Protein 5E4B (pdb70)

Solvent-accessible surface area: 15426 Å² total; per-residue (Å²): 136,143,47,132,102,86,62,45,35,44,2,59,14,20,8,8,23,0,61,65,16,67,22,98,118,0,38,77,24,0,7,50,1,8,94,9,18,72,7,5,40,69,44,6,105,33,1,118,57,64,31,56,120,51,42,110,58,21,1,0,12,65,14,15,7,101,58,72,67,173,72,102,89,68,22,18,3,12,0,2,0,0,19,33,39,51,92,4,22,9,6,21,15,10,24,20,18,31,90,14,88,11,16,40,97,15,112,67,5,20,0,36,2,6,0,7,28,10,20,151,151,76,70,20,13,1,3,0,8,5,16,3,22,1,58,54,29,132,93,19,62,54,103,110,0,33,107,38,0,60,70,39,1,41,42,0,5,93,18,0,1,101,77,29,104,31,91,98,97,9,31,42,44,12,82,152,143,152,55,140,104,88,50,55,17,40,3,46,9,16,8,8,26,1,61,68,27,66,20,91,123,0,33,74,30,1,6,51,1,9,95,10,24,67,8,6,46,70,41,6,104,47,11,93,51,56,31,53,130,49,35,103,74,22,1,0,12,50,14,17,6,101,58,62,61,179,84,88,87,77,17,20,4,11,0,1,0,4,19,39,40,52,98,28,21,14,6,20,14,17,22,10,16,30,90,14,68,13,17,43,97,15,111,44,5,22,0,36,0,7,4,12,21,9,10,142,137,78,71,20,20,3,4,0,7,5,13,3,24,0,58,53,27,129,122,25,77,54,123,88,0,44,94,24,0,64,73,36,0,64,41,0,4,104,6,0,4,93,72,29,106,24,91,101,96,8,30,65,79,11,104,59

CATH classification: 3.30.530.20

Foldseek 3Di:
DDDDDDADKFKDKWKKWFAPDALVLLCVQVQQVQAVCLFLVQFWPGKHWDADDGSDAFTKMKTWTDAPDPPGDIWIWIKGWHADDVVQAKTKMWTDDIDPPLRRPFATKMKIWGKDWDDVVVVITIMIMMMIITGDDDVDDSVSSCVVPVVSVVSRLCSSCVSSVHHSVSMDIPPD/DDDDDDADWFKDKWKKWFPDAALVLLCVQVQQVQAVCLFLVQFWPGKHWDADDGSDAFTKMKTWTDAPDPPGHIKIWIKGWHADDSVQSKTKIWTDDIDPPLRVVFATKMKIWGKDWDDVVVVITIMIMMMIITHDDPVDDSVSNCVSPVVSVVSRLCSSCVSSVHDSVRMDIDDD

Structure (mmCIF, N/CA/C/O backbone):
data_5E4B
#
_entry.id   5E4B
#
_cell.length_a   73.362
_cell.length_b   94.135
_cell.length_c   116.143
_cell.angle_alpha   90.00
_cell.angle_beta   90.00
_cell.angle_gamma   90.00
#
_symmetry.space_group_name_H-M   'I 2 2 2'
#
loop_
_entity.id
_entity.type
_entity.pdbx_description
1 polymer 'Hydroxynitrile lyase'
2 non-polymer benzaldehyde
3 non-polymer (2R)-hydroxy(phenyl)ethanenitrile
4 water water
#
loop_
_atom_site.group_PDB
_atom_site.id
_atom_site.type_symbol
_atom_site.label_atom_id
_atom_site.label_alt_id
_atom_site.label_comp_id
_atom_site.label_asym_id
_atom_site.label_entity_id
_atom_site.label_seq_id
_atom_site.pdbx_PDB_ins_code
_atom_site.Cartn_x
_atom_site.Cartn_y
_atom_site.Cartn_z
_atom_site.occupancy
_atom_site.B_iso_or_equiv
_atom_site.auth_seq_id
_atom_site.auth_comp_id
_atom_site.auth_asym_id
_atom_site.auth_atom_id
_atom_site.pdbx_PDB_model_num
ATOM 1 N N . GLU A 1 34 ? 81.765 16.995 285.660 1.00 41.15 9 GLU A N 1
ATOM 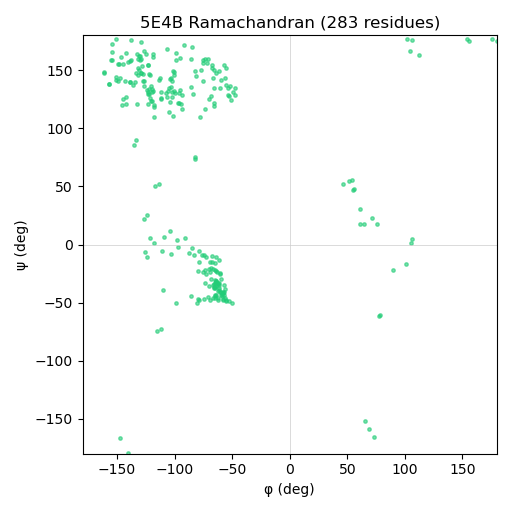2 C CA . GLU A 1 34 ? 83.199 16.760 285.787 1.00 32.02 9 GLU A CA 1
ATOM 3 C C . GLU A 1 34 ? 83.627 15.461 285.116 1.00 43.00 9 GLU A C 1
ATOM 4 O O . GLU A 1 34 ? 84.457 14.720 285.645 1.00 45.32 9 GLU A O 1
ATOM 10 N N . GLN A 1 35 ? 83.050 15.186 283.951 1.00 43.57 10 GLN A N 1
ATOM 11 C CA . GLN A 1 35 ? 83.484 14.058 283.136 1.00 34.95 10 GLN A CA 1
ATOM 12 C C . GLN A 1 35 ? 83.452 14.403 281.655 1.00 32.69 10 GLN A C 1
ATOM 13 O O . GLN A 1 35 ? 82.842 15.393 281.240 1.00 25.23 10 GLN A O 1
ATOM 19 N N . PHE A 1 36 ? 84.113 13.569 280.863 1.00 23.61 11 PHE A N 1
ATOM 20 C CA . PHE A 1 36 ? 84.259 13.826 279.442 1.00 23.38 11 PHE A CA 1
ATOM 21 C C . PHE A 1 36 ? 84.470 12.516 278.702 1.00 28.49 11 PHE A C 1
ATOM 22 O O . PHE A 1 36 ? 84.887 11.514 279.294 1.00 25.53 11 PHE A O 1
ATOM 30 N N . GLN A 1 37 ? 84.188 12.530 277.404 1.00 28.71 12 GLN A N 1
ATOM 31 C CA . GLN A 1 37 ? 84.387 11.353 276.570 1.00 30.62 12 GLN A CA 1
ATOM 32 C C . GLN A 1 37 ? 85.347 11.677 275.438 1.00 24.31 12 GLN A C 1
ATOM 33 O O . GLN A 1 37 ? 85.121 12.627 274.689 1.00 28.76 12 GLN A O 1
ATOM 39 N N . LEU A 1 38 ? 86.403 10.879 275.321 1.00 22.31 13 LEU A N 1
ATOM 40 C CA . LEU A 1 38 ? 87.401 11.073 274.273 1.00 23.65 13 LEU A CA 1
ATOM 41 C C . LEU A 1 38 ? 86.823 10.827 272.888 1.00 28.16 13 LEU A C 1
ATOM 42 O O . LEU A 1 38 ? 85.953 9.971 272.699 1.00 24.65 13 LEU A O 1
ATOM 47 N N A ARG A 1 39 ? 87.315 11.588 271.919 0.51 18.83 14 ARG A N 1
ATOM 48 N N B ARG A 1 39 ? 87.302 11.610 271.925 0.49 18.83 14 ARG A N 1
ATOM 49 C CA A ARG A 1 39 ? 86.934 11.413 270.529 0.51 16.80 14 ARG A CA 1
ATOM 50 C CA B ARG A 1 39 ? 86.935 11.472 270.521 0.49 16.82 14 ARG A CA 1
ATOM 51 C C A ARG A 1 39 ? 88.185 11.163 269.701 0.51 17.29 14 ARG A C 1
ATOM 52 C C B ARG A 1 39 ? 88.187 11.172 269.700 0.49 17.29 14 ARG A C 1
ATOM 53 O O A ARG A 1 39 ? 89.299 11.422 270.153 0.51 18.40 14 ARG A O 1
ATOM 54 O O B ARG A 1 39 ? 89.304 11.404 270.158 0.49 18.42 14 ARG A O 1
ATOM 69 N N . GLY A 1 40 ? 88.005 10.669 268.483 1.00 19.99 15 GLY A N 1
ATOM 70 C CA . GLY A 1 40 ? 89.133 10.454 267.603 1.00 21.06 15 GLY A CA 1
ATOM 71 C C . GLY A 1 40 ? 89.703 11.784 267.147 1.00 16.10 15 GLY A C 1
ATOM 72 O O . GLY A 1 40 ? 89.005 12.803 267.107 1.00 19.24 15 GLY A O 1
ATOM 73 N N . VAL A 1 41 ? 90.982 11.780 266.803 1.00 13.80 16 VAL A N 1
ATOM 74 C CA . VAL A 1 41 ? 91.626 12.980 266.290 1.00 12.47 16 VAL A CA 1
ATOM 75 C C . VAL A 1 41 ? 91.549 13.009 264.769 1.00 14.30 16 VAL A C 1
ATOM 76 O O . VAL A 1 41 ? 91.147 12.028 264.146 1.00 16.97 16 VAL A O 1
ATOM 80 N N . LEU A 1 42 ? 91.942 14.135 264.178 1.00 12.28 17 LEU A N 1
ATOM 81 C CA . LEU A 1 42 ? 91.819 14.326 262.739 1.00 11.91 17 LEU A CA 1
ATOM 82 C C . LEU A 1 42 ? 93.161 14.643 262.079 1.00 12.20 17 LEU A C 1
ATOM 83 O O . LEU A 1 42 ? 94.080 15.162 262.718 1.00 15.00 17 LEU A O 1
ATOM 88 N N . TRP A 1 43 ? 93.254 14.310 260.796 1.00 11.18 18 TRP A N 1
ATOM 89 C CA . TRP A 1 43 ? 94.323 14.766 259.932 1.00 10.08 18 TRP A CA 1
ATOM 90 C C . TRP A 1 43 ? 93.841 15.998 259.192 1.00 10.66 18 TRP A C 1
ATOM 91 O O . TRP A 1 43 ? 92.636 16.216 259.075 1.00 12.29 18 TRP A O 1
ATOM 102 N N . GLY A 1 44 ? 94.749 16.799 258.662 1.00 10.27 19 GLY A N 1
ATOM 103 C CA . GLY A 1 44 ? 94.305 17.924 257.859 1.00 11.77 19 GLY A CA 1
ATOM 104 C C . GLY A 1 44 ? 95.289 19.063 257.837 1.00 11.23 19 GLY A C 1
ATOM 105 O O . GLY A 1 44 ? 96.337 19.011 258.475 1.00 13.04 19 GLY A O 1
ATOM 106 N N . LYS A 1 45 ? 94.960 20.084 257.059 1.00 10.25 20 LYS A N 1
ATOM 107 C CA . LYS A 1 45 ? 95.792 21.278 256.984 1.00 8.61 20 LYS A CA 1
ATOM 108 C C . LYS A 1 45 ? 94.965 22.409 256.407 1.00 9.09 20 LYS A C 1
ATOM 109 O O . LYS A 1 45 ? 94.044 22.171 255.611 1.00 10.08 20 LYS A O 1
ATOM 115 N N . ALA A 1 46 ? 95.282 23.626 256.845 1.00 10.01 21 ALA A N 1
ATOM 116 C CA . ALA A 1 46 ? 94.667 24.854 256.363 1.00 10.39 21 ALA A CA 1
ATOM 117 C C . ALA A 1 46 ? 95.683 25.710 255.616 1.00 11.94 21 ALA A C 1
ATOM 118 O O . ALA A 1 46 ? 96.857 25.808 256.020 1.00 14.49 21 ALA A O 1
ATOM 120 N N . TYR A 1 47 ? 95.210 26.337 254.546 1.00 9.35 22 TYR A N 1
ATOM 121 C CA . TYR A 1 47 ? 96.004 27.173 253.657 1.00 10.59 22 TYR A CA 1
ATOM 122 C C . TYR A 1 47 ? 95.325 28.513 253.464 1.00 10.25 22 TYR A C 1
ATOM 123 O O . TYR A 1 47 ? 94.094 28.580 253.457 1.00 9.80 22 TYR A O 1
ATOM 132 N N . SER A 1 48 ? 96.115 29.563 253.290 1.00 10.96 23 SER A N 1
ATOM 133 C CA . SER A 1 48 ? 95.593 30.895 253.018 1.00 10.24 23 SER A CA 1
ATOM 134 C C . SER A 1 48 ? 96.404 31.554 251.917 1.00 11.29 23 SER A C 1
ATOM 135 O O . SER A 1 48 ? 97.639 31.460 251.914 1.00 12.13 23 SER A O 1
ATOM 138 N N . TRP A 1 49 ? 95.705 32.210 251.000 1.00 10.73 24 TRP A N 1
ATOM 139 C CA . TRP A 1 49 ? 96.323 32.993 249.950 1.00 11.99 24 TRP A CA 1
ATOM 140 C C . TRP A 1 49 ? 95.841 34.440 250.008 1.00 12.45 24 TRP A C 1
ATOM 141 O O . TRP A 1 49 ? 94.678 34.700 250.318 1.00 12.74 24 TRP A O 1
ATOM 152 N N . LYS A 1 50 ? 96.708 35.380 249.651 1.00 11.29 25 LYS A N 1
ATOM 153 C CA . LYS A 1 50 ? 96.256 36.738 249.391 1.00 11.39 25 LYS A CA 1
ATOM 154 C C . LYS A 1 50 ? 96.134 36.927 247.885 1.00 12.82 25 LYS A C 1
ATOM 155 O O . LYS A 1 50 ? 97.061 36.598 247.136 1.00 15.13 25 LYS A O 1
ATOM 161 N N . ILE A 1 51 ? 94.997 37.451 247.440 1.00 12.71 26 ILE A N 1
ATOM 162 C CA . ILE A 1 51 ? 94.772 37.680 246.014 1.00 12.50 26 ILE A CA 1
ATOM 163 C C . ILE A 1 51 ? 94.571 39.173 245.765 1.00 14.68 26 ILE A C 1
ATOM 164 O O . ILE A 1 51 ? 93.641 39.790 246.296 1.00 16.13 26 ILE A O 1
ATOM 169 N N . THR A 1 52 ? 95.464 39.749 244.969 1.00 18.72 27 THR A N 1
ATOM 170 C CA . THR A 1 52 ? 95.378 41.158 244.605 1.00 18.67 27 THR A CA 1
ATOM 171 C C . THR A 1 52 ? 94.740 41.315 243.230 1.00 18.65 27 THR A C 1
ATOM 172 O O . THR A 1 52 ? 94.626 40.349 242.481 1.00 19.16 27 THR A O 1
ATOM 176 N N . GLY A 1 53 ? 94.319 42.533 242.908 1.00 23.06 28 GLY A N 1
ATOM 177 C CA . GLY A 1 53 ? 93.749 42.816 241.601 1.00 21.22 28 GLY A CA 1
ATOM 178 C C . GLY A 1 53 ? 92.369 42.228 241.375 1.00 19.12 28 GLY A C 1
ATOM 179 O O . GLY A 1 53 ? 91.956 42.031 240.233 1.00 23.64 28 GLY A O 1
ATOM 180 N N . THR A 1 54 ? 91.652 41.951 242.460 1.00 20.54 29 THR A N 1
ATOM 181 C CA . THR A 1 54 ? 90.301 41.418 242.363 1.00 23.22 29 THR A CA 1
ATOM 182 C C . THR A 1 54 ? 89.464 41.850 243.569 1.00 20.79 29 THR A C 1
ATOM 183 O O . THR A 1 54 ? 89.955 42.516 244.483 1.00 24.16 29 THR A O 1
ATOM 187 N N . THR A 1 55 ? 88.191 41.477 243.563 1.00 19.50 30 THR A N 1
ATOM 188 C CA . THR A 1 55 ? 87.308 41.777 244.677 1.00 20.06 30 THR A CA 1
ATOM 189 C C . THR A 1 55 ? 86.687 40.495 245.183 1.00 16.51 30 THR A C 1
ATOM 190 O O . THR A 1 55 ? 86.696 39.472 244.491 1.00 19.07 30 THR A O 1
ATOM 194 N N . ILE A 1 56 ? 86.123 40.555 246.379 1.00 16.00 31 ILE A N 1
ATOM 195 C CA . ILE A 1 56 ? 85.519 39.374 246.961 1.00 14.91 31 ILE A CA 1
ATOM 196 C C . ILE A 1 56 ? 84.328 38.924 246.111 1.00 17.65 31 ILE A C 1
ATOM 197 O O . ILE A 1 56 ? 84.112 37.729 245.938 1.00 17.46 31 ILE A O 1
ATOM 202 N N . ASP A 1 57 ? 83.590 39.874 245.538 1.00 18.69 32 ASP A N 1
ATOM 203 C CA . ASP A 1 57 ? 82.453 39.530 244.687 1.00 19.82 32 ASP A CA 1
ATOM 204 C C . ASP A 1 57 ? 82.887 38.781 243.430 1.00 18.49 32 ASP A C 1
ATOM 205 O O . ASP A 1 57 ? 82.248 37.805 243.037 1.00 17.45 32 ASP A O 1
ATOM 210 N N . LYS A 1 58 ? 83.963 39.242 242.797 1.00 16.77 33 LYS A N 1
ATOM 211 C CA . LYS A 1 58 ? 84.462 38.586 241.597 1.00 17.87 33 LYS A CA 1
ATOM 212 C C . LYS A 1 58 ? 84.951 37.171 241.902 1.00 17.13 33 LYS A C 1
ATOM 213 O O . LYS A 1 58 ? 84.674 36.228 241.158 1.00 16.70 33 LYS A O 1
ATOM 219 N N . VAL A 1 59 ? 85.675 37.018 243.004 1.00 16.70 34 VAL A N 1
ATOM 220 C CA . VAL A 1 59 ? 86.161 35.694 243.364 1.00 14.99 34 VAL A CA 1
ATOM 221 C C . VAL A 1 59 ? 84.979 34.783 243.690 1.00 14.05 34 VAL A C 1
ATOM 222 O O . VAL A 1 59 ? 84.924 33.635 243.236 1.00 13.90 34 VAL A O 1
ATOM 226 N N . TRP A 1 60 ? 84.022 35.307 244.454 1.00 13.25 35 TRP A N 1
ATOM 227 C CA . TRP A 1 60 ? 82.879 34.513 244.869 1.00 14.24 35 TRP A CA 1
ATOM 228 C C . TRP A 1 60 ? 82.044 34.045 243.686 1.00 17.20 35 TRP A C 1
ATOM 229 O O . TRP A 1 60 ? 81.483 32.956 243.720 1.00 15.71 35 TRP A O 1
ATOM 240 N N . SER A 1 61 ? 81.975 34.853 242.633 1.00 16.77 36 SER A N 1
ATOM 241 C CA . SER A 1 61 ? 81.149 34.491 241.480 1.00 16.69 36 SER A CA 1
ATOM 242 C C . SER A 1 61 ? 81.623 33.172 240.859 1.00 18.27 36 SER A C 1
ATOM 243 O O . SER A 1 61 ? 80.844 32.456 240.230 1.00 21.66 36 SER A O 1
ATOM 246 N N . ILE A 1 62 ? 82.898 32.850 241.066 1.00 14.36 37 ILE A N 1
ATOM 247 C CA . ILE A 1 62 ? 83.483 31.615 240.571 1.00 15.57 37 ILE A CA 1
ATOM 248 C C . ILE A 1 62 ? 83.534 30.547 241.661 1.00 15.62 37 ILE A C 1
ATOM 249 O O . ILE A 1 62 ? 83.086 29.423 241.468 1.00 17.43 37 ILE A O 1
ATOM 254 N N . VAL A 1 63 ? 84.074 30.912 242.819 1.00 14.26 38 VAL A N 1
ATOM 255 C CA . VAL A 1 63 ? 84.275 29.952 243.895 1.00 15.21 38 VAL A CA 1
ATOM 256 C C . VAL A 1 63 ? 82.959 29.571 244.581 1.00 17.35 38 VAL A C 1
ATOM 257 O O . VAL A 1 63 ? 82.782 28.423 245.009 1.00 15.20 38 VAL A O 1
ATOM 261 N N . GLY A 1 64 ? 82.031 30.523 244.644 1.00 15.27 39 GLY A N 1
ATOM 262 C CA . GLY A 1 64 ? 80.768 30.339 245.343 1.00 16.55 39 GLY A CA 1
ATOM 263 C C . GLY A 1 64 ? 79.736 29.531 244.579 1.00 16.54 39 GLY A C 1
ATOM 264 O O . GLY A 1 64 ? 78.744 29.074 245.174 1.00 16.50 39 GLY A O 1
ATOM 265 N N . ASP A 1 65 ? 79.953 29.354 243.273 1.00 16.89 40 ASP A N 1
ATOM 266 C CA . ASP A 1 65 ? 79.051 28.526 242.459 1.00 16.30 40 ASP A CA 1
ATOM 267 C C . ASP A 1 65 ? 79.458 27.065 242.638 1.00 13.29 40 ASP A C 1
ATOM 268 O O . ASP A 1 65 ? 80.077 26.439 241.767 1.00 13.51 40 ASP A O 1
ATOM 273 N N . TYR A 1 66 ? 79.130 26.556 243.813 1.00 12.72 41 TYR A N 1
ATOM 274 C CA . TYR A 1 66 ? 79.514 25.230 244.261 1.00 13.56 41 TYR A CA 1
ATOM 275 C C . TYR A 1 66 ? 79.206 24.127 243.251 1.00 14.48 41 TYR A C 1
ATOM 276 O O . TYR A 1 66 ? 80.072 23.323 242.922 1.00 11.98 41 TYR A O 1
ATOM 285 N N . VAL A 1 67 ? 77.977 24.077 242.745 1.00 13.67 42 VAL A N 1
ATOM 286 C CA . VAL A 1 67 ? 77.608 22.966 241.870 1.00 12.55 42 VAL A CA 1
ATOM 287 C C . VAL A 1 67 ? 78.195 23.104 240.460 1.00 13.56 42 VAL A C 1
ATOM 288 O O . VAL A 1 67 ? 78.111 22.165 239.670 1.00 19.89 42 VAL A O 1
ATOM 292 N N . ARG A 1 68 ? 78.781 24.259 240.147 1.00 13.94 43 ARG A N 1
ATOM 293 C CA . ARG A 1 68 ? 79.450 24.454 238.852 1.00 16.27 43 ARG A CA 1
ATOM 294 C C . ARG A 1 68 ? 80.961 24.631 239.023 1.00 13.98 43 ARG A C 1
ATOM 295 O O . ARG A 1 68 ? 81.583 25.572 238.499 1.00 14.45 43 ARG A O 1
ATOM 303 N N . VAL A 1 69 ? 81.561 23.689 239.740 1.00 13.00 44 VAL A N 1
ATOM 304 C CA . VAL A 1 69 ? 82.988 23.744 239.996 1.00 11.51 44 VAL A CA 1
ATOM 305 C C . VAL A 1 69 ? 83.754 23.491 238.687 1.00 12.65 44 VAL A C 1
ATOM 306 O O . VAL A 1 69 ? 84.944 23.806 238.591 1.00 13.57 44 VAL A O 1
ATOM 310 N N . ASP A 1 70 ? 83.061 22.976 237.666 1.00 14.50 45 ASP A N 1
ATOM 311 C CA . ASP A 1 70 ? 83.663 22.855 236.340 1.00 16.42 45 ASP A CA 1
ATOM 312 C C . ASP A 1 70 ? 83.993 24.230 235.736 1.00 14.99 45 ASP A C 1
ATOM 313 O O . ASP A 1 70 ? 84.854 24.337 234.870 1.00 17.46 45 ASP A O 1
ATOM 318 N N . ASN A 1 71 ? 83.322 25.278 236.200 1.00 13.14 46 ASN A N 1
ATOM 319 C CA . ASN A 1 71 ? 83.610 26.634 235.736 1.00 14.32 46 ASN A CA 1
ATOM 320 C C . ASN A 1 71 ? 84.659 27.326 236.604 1.00 17.02 46 ASN A C 1
ATOM 321 O O . ASN A 1 71 ? 84.934 28.516 236.429 1.00 18.69 46 ASN A O 1
ATOM 326 N N . TRP A 1 72 ? 85.224 26.577 237.550 1.00 13.20 47 TRP A N 1
ATOM 327 C CA . TRP A 1 72 ? 86.326 27.066 238.369 1.00 12.92 47 TRP A CA 1
ATOM 328 C C . TRP A 1 72 ? 87.578 26.229 238.074 1.00 12.25 47 TRP A C 1
ATOM 329 O O . TRP A 1 72 ? 88.486 26.698 237.392 1.00 14.04 47 TRP A O 1
ATOM 340 N N . VAL A 1 73 ? 87.623 24.994 238.571 1.00 11.50 48 VAL A N 1
ATOM 341 C CA . VAL A 1 73 ? 88.830 24.171 238.455 1.00 11.35 48 VAL A CA 1
ATOM 342 C C . VAL A 1 73 ? 88.781 23.414 237.129 1.00 13.01 48 VAL A C 1
ATOM 343 O O . VAL A 1 73 ? 88.808 22.182 237.083 1.00 12.61 48 VAL A O 1
ATOM 347 N N A SER A 1 74 ? 88.715 24.185 236.048 0.40 13.60 49 SER A N 1
ATOM 348 N N B SER A 1 74 ? 88.723 24.179 236.044 0.60 13.60 49 SER A N 1
ATOM 349 C CA A SER A 1 74 ? 88.408 23.659 234.722 0.40 14.31 49 SER A CA 1
ATOM 350 C CA B SER A 1 74 ? 88.396 23.635 234.729 0.60 14.24 49 SER A CA 1
ATOM 351 C C A SER A 1 74 ? 89.501 22.760 234.148 0.40 16.05 49 SER A C 1
ATOM 352 C C B SER A 1 74 ? 89.524 22.831 234.085 0.60 16.05 49 SER A C 1
ATOM 353 O O A SER A 1 74 ? 89.240 21.959 233.250 0.40 16.64 49 SER A O 1
ATOM 354 O O B SER A 1 74 ? 89.309 22.166 233.075 0.60 17.46 49 SER A O 1
ATOM 359 N N . SER A 1 75 ? 90.722 22.881 234.657 1.00 14.02 50 SER A N 1
ATOM 360 C CA . SER A 1 75 ? 91.808 22.047 234.151 1.00 14.67 50 SER A CA 1
ATOM 361 C C . SER A 1 75 ? 91.669 20.615 234.670 1.00 15.52 50 SER A C 1
ATOM 362 O O . SER A 1 75 ? 92.232 19.675 234.107 1.00 14.58 50 SER A O 1
ATOM 365 N N . VAL A 1 76 ? 90.899 20.455 235.742 1.00 13.48 51 VAL A N 1
ATOM 366 C CA . VAL A 1 76 ? 90.742 19.164 236.381 1.00 15.16 51 VAL A CA 1
ATOM 367 C C . VAL A 1 76 ? 89.339 18.603 236.164 1.00 11.38 51 VAL A C 1
ATOM 368 O O . VAL A 1 76 ? 89.158 17.402 235.948 1.00 14.42 51 VAL A O 1
ATOM 372 N N . VAL A 1 77 ? 88.354 19.493 236.230 1.00 11.22 52 VAL A N 1
ATOM 373 C CA . VAL A 1 77 ? 86.950 19.107 236.228 1.00 13.53 52 VAL A CA 1
ATOM 374 C C . VAL A 1 77 ? 86.316 19.368 234.871 1.00 11.82 52 VAL A C 1
ATOM 375 O O . VAL A 1 77 ? 86.306 20.497 234.378 1.00 14.07 52 VAL A O 1
ATOM 379 N N . LYS A 1 78 ? 85.776 18.305 234.291 1.00 12.55 53 LYS A N 1
ATOM 380 C CA . LYS A 1 78 ? 85.194 18.359 232.958 1.00 12.56 53 LYS A CA 1
ATOM 381 C C . LYS A 1 78 ? 83.764 18.882 232.987 1.00 14.65 53 LYS A C 1
ATOM 382 O O . LYS A 1 78 ? 83.371 19.673 232.137 1.00 15.69 53 LYS A O 1
ATOM 388 N N A SER A 1 79 ? 83.003 18.464 233.995 0.93 13.84 54 SER A N 1
ATOM 389 N N B SER A 1 79 ? 82.989 18.425 233.965 0.07 14.10 54 SER A N 1
ATOM 390 C CA A SER A 1 79 ? 81.593 18.815 234.081 0.93 14.03 54 SER A CA 1
ATOM 391 C CA B SER A 1 79 ? 81.588 18.815 234.080 0.07 14.16 54 SER A CA 1
ATOM 392 C C A SER A 1 79 ? 81.116 18.655 235.518 0.93 13.77 54 SER A C 1
ATOM 393 C C B SER A 1 79 ? 81.101 18.636 235.513 0.07 13.92 54 SER A C 1
ATOM 394 O O A SER A 1 79 ? 81.718 17.917 236.284 0.93 14.35 54 SER A O 1
ATOM 395 O O B SER A 1 79 ? 81.698 17.888 236.285 0.07 14.36 54 SER A O 1
ATOM 400 N N . SER A 1 80 ? 80.017 19.322 235.863 1.00 13.85 55 SER A N 1
ATOM 401 C CA . SER A 1 80 ? 79.492 19.289 237.231 1.00 12.90 55 SER A CA 1
ATOM 402 C C . SER A 1 80 ? 78.021 19.666 237.218 1.00 15.73 55 SER A C 1
ATOM 403 O O . SER A 1 80 ? 77.620 20.577 236.495 1.00 16.19 55 SER A O 1
ATOM 406 N N A HIS A 1 81 ? 77.226 18.956 238.016 0.50 13.93 56 HIS A N 1
ATOM 407 N N B HIS A 1 81 ? 77.206 18.971 238.001 0.50 13.96 56 HIS A N 1
ATOM 408 C CA A HIS A 1 81 ? 75.782 19.164 238.077 0.50 15.32 56 HIS A CA 1
ATOM 409 C CA B HIS A 1 81 ? 75.818 19.389 238.153 0.50 15.15 56 HIS A CA 1
ATOM 410 C C A HIS A 1 81 ? 75.278 18.919 239.499 0.50 15.16 56 HIS A C 1
ATOM 411 C C B HIS A 1 81 ? 75.220 18.860 239.438 0.50 15.27 56 HIS A C 1
ATOM 412 O O A HIS A 1 81 ? 75.920 18.214 240.263 0.50 13.75 56 HIS A O 1
ATOM 413 O O B HIS A 1 81 ? 75.731 17.918 240.038 0.50 13.65 56 HIS A O 1
ATOM 426 N N . VAL A 1 82 ? 74.130 19.489 239.857 1.00 14.08 57 VAL A N 1
ATOM 427 C CA . VAL A 1 82 ? 73.494 19.133 241.123 1.00 14.92 57 VAL A CA 1
ATOM 428 C C . VAL A 1 82 ? 72.737 17.817 240.932 1.00 16.80 57 VAL A C 1
ATOM 429 O O . VAL A 1 82 ? 72.115 17.602 239.885 1.00 19.42 57 VAL A O 1
ATOM 433 N N . VAL A 1 83 ? 72.812 16.917 241.912 1.00 12.51 58 VAL A N 1
ATOM 434 C CA . 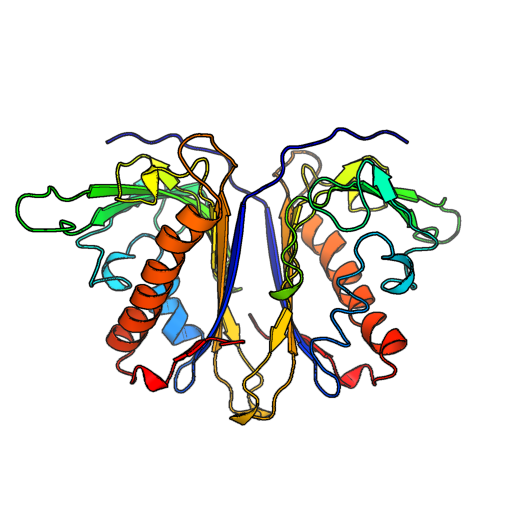VAL A 1 83 ? 72.094 15.635 241.814 1.00 12.65 58 VAL A CA 1
ATOM 435 C C . VAL A 1 83 ? 71.179 15.344 243.006 1.00 17.04 58 VAL A C 1
ATOM 436 O O . VAL A 1 83 ? 70.436 14.363 243.002 1.00 19.30 58 VAL A O 1
ATOM 440 N N . SER A 1 84 ? 71.239 16.189 244.027 1.00 16.96 59 SER A N 1
ATOM 441 C CA . SER A 1 84 ? 70.303 16.102 245.142 1.00 15.36 59 SER A CA 1
ATOM 442 C C . SER A 1 84 ? 70.127 17.499 245.702 1.00 15.71 59 SER A C 1
ATOM 443 O O . SER A 1 84 ? 71.086 18.273 245.761 1.00 14.90 59 SER A O 1
ATOM 446 N N . GLY A 1 85 ? 68.908 17.839 246.102 1.00 16.39 60 GLY A N 1
ATOM 447 C CA . GLY A 1 85 ? 68.655 19.165 246.621 1.00 17.06 60 GLY A CA 1
ATOM 448 C C . GLY A 1 85 ? 68.656 20.257 245.566 1.00 15.26 60 GLY A C 1
ATOM 449 O O . GLY A 1 85 ? 68.572 19.997 244.368 1.00 20.89 60 GLY A O 1
ATOM 450 N N . GLU A 1 86 ? 68.723 21.499 246.025 1.00 14.59 61 GLU A N 1
ATOM 451 C CA . GLU A 1 86 ? 68.676 22.647 245.130 1.00 17.63 61 GLU A CA 1
ATOM 452 C C . GLU A 1 86 ? 70.075 23.198 244.975 1.00 17.58 61 GLU A C 1
ATOM 453 O O . GLU A 1 86 ? 70.838 23.208 245.941 1.00 17.83 61 GLU A O 1
ATOM 459 N N . ALA A 1 87 ? 70.403 23.662 243.775 1.00 15.21 62 ALA A N 1
ATOM 460 C CA . ALA A 1 87 ? 71.755 24.155 243.486 1.00 15.21 62 ALA A CA 1
ATOM 461 C C . ALA A 1 87 ? 72.246 25.175 244.503 1.00 15.46 62 ALA A C 1
ATOM 462 O O . ALA A 1 87 ? 71.591 26.187 244.751 1.00 16.38 62 ALA A O 1
ATOM 464 N N . ASN A 1 88 ? 73.405 24.879 245.095 1.00 14.48 63 ASN A N 1
ATOM 465 C CA . ASN A 1 88 ? 74.117 25.778 246.004 1.00 13.02 63 ASN A CA 1
ATOM 466 C C . ASN A 1 88 ? 73.384 26.098 247.299 1.00 16.39 63 ASN A C 1
ATOM 467 O O . ASN A 1 88 ? 73.745 27.033 248.000 1.00 16.98 63 ASN A O 1
ATOM 472 N N . GLN A 1 89 ? 72.391 25.283 247.633 1.00 14.27 64 GLN A N 1
ATOM 473 C CA . GLN A 1 89 ? 71.732 25.389 248.930 1.00 17.05 64 GLN A CA 1
ATOM 474 C C . GLN A 1 89 ? 72.268 24.308 249.867 1.00 14.30 64 GLN A C 1
ATOM 475 O O . GLN A 1 89 ? 72.609 23.215 249.427 1.00 15.73 64 GLN A O 1
ATOM 481 N N . THR A 1 90 ? 72.360 24.626 251.153 1.00 13.91 65 THR A N 1
ATOM 482 C CA . THR A 1 90 ? 72.893 23.670 252.103 1.00 11.88 65 THR A CA 1
ATOM 483 C C . THR A 1 90 ? 72.153 22.344 252.006 1.00 14.00 65 THR A C 1
ATOM 484 O O . THR A 1 90 ? 70.924 22.312 251.903 1.00 15.67 65 THR A O 1
ATOM 488 N N . GLY A 1 91 ? 72.910 21.257 251.994 1.00 12.57 66 GLY A N 1
ATOM 489 C CA . GLY A 1 91 ? 72.336 19.930 251.897 1.00 13.55 66 GLY A CA 1
ATOM 490 C C . GLY A 1 91 ? 72.420 19.363 250.496 1.00 12.34 66 GLY A C 1
ATOM 491 O O . GLY A 1 91 ? 72.289 18.156 250.314 1.00 15.89 66 GLY A O 1
ATOM 492 N N . CYS A 1 92 ? 72.656 20.217 249.503 1.00 11.73 67 CYS A N 1
ATOM 493 C CA . CYS A 1 92 ? 72.679 19.715 248.129 1.00 14.10 67 CYS A CA 1
ATOM 494 C C . CYS A 1 92 ? 73.925 18.870 247.877 1.00 15.87 67 CYS A C 1
ATOM 495 O O . CYS A 1 92 ? 74.904 18.950 248.620 1.00 13.86 67 CYS A O 1
ATOM 498 N N . VAL A 1 93 ? 73.859 18.038 246.841 1.00 9.86 68 VAL A N 1
ATOM 499 C CA . VAL A 1 93 ? 74.974 17.192 246.447 1.00 10.56 68 VAL A CA 1
ATOM 500 C C . VAL A 1 93 ? 75.305 17.493 245.003 1.00 13.78 68 VAL A C 1
ATOM 501 O O . VAL A 1 93 ? 74.426 17.505 244.150 1.00 13.66 68 VAL A O 1
ATOM 505 N N . ARG A 1 94 ? 76.579 17.754 244.742 1.00 11.93 69 ARG A N 1
ATOM 506 C CA . ARG A 1 94 ? 77.053 17.911 243.377 1.00 12.20 69 ARG A CA 1
ATOM 507 C C . ARG A 1 94 ? 77.735 16.630 242.918 1.00 11.74 69 ARG A C 1
ATOM 508 O O . ARG A 1 94 ? 78.306 15.886 243.724 1.00 11.49 69 ARG A O 1
ATOM 516 N N . ARG A 1 95 ? 77.625 16.361 241.627 1.00 11.76 70 ARG A N 1
ATOM 517 C CA . ARG A 1 95 ? 78.354 15.277 240.995 1.00 12.98 70 ARG A CA 1
ATOM 518 C C . ARG A 1 95 ? 79.258 15.905 239.954 1.00 12.77 70 ARG A C 1
ATOM 519 O O . ARG A 1 95 ? 78.768 16.573 239.046 1.00 14.56 70 ARG A O 1
ATOM 527 N N . PHE A 1 96 ? 80.568 15.729 240.077 1.00 12.38 71 PHE A N 1
ATOM 528 C CA . PHE A 1 96 ? 81.414 16.257 239.014 1.00 13.11 71 PHE A CA 1
ATOM 529 C C . PHE A 1 96 ? 82.367 15.213 238.496 1.00 11.70 71 PHE A C 1
ATOM 530 O O . PHE A 1 96 ? 82.671 14.234 239.158 1.00 12.99 71 PHE A O 1
ATOM 538 N N . VAL A 1 97 ? 82.742 15.406 237.237 1.00 12.71 72 VAL A N 1
ATOM 539 C CA . VAL A 1 97 ? 83.541 14.451 236.489 1.00 13.66 72 VAL A CA 1
ATOM 540 C C . VAL A 1 97 ? 84.912 15.047 236.228 1.00 11.77 72 VAL A C 1
ATOM 541 O O . VAL A 1 97 ? 85.011 16.200 235.806 1.00 13.91 72 VAL A O 1
ATOM 545 N N . CYS A 1 98 ? 85.953 14.270 236.515 1.00 13.12 73 CYS A N 1
ATOM 546 C CA . CYS A 1 98 ? 87.327 14.709 236.298 1.00 14.54 73 CYS A CA 1
ATOM 547 C C . CYS A 1 98 ? 87.946 14.068 235.071 1.00 17.48 73 CYS A C 1
ATOM 548 O O . CYS A 1 98 ? 87.748 1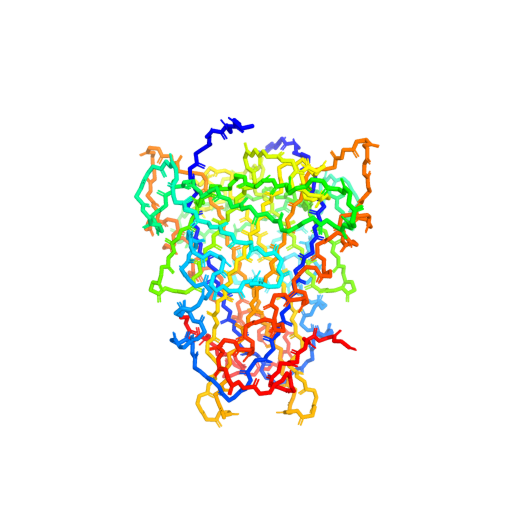2.883 234.811 1.00 17.61 73 CYS A O 1
ATOM 551 N N . TYR A 1 99 ? 88.743 14.852 234.351 1.00 14.59 74 TYR A N 1
ATOM 552 C CA . TYR A 1 99 ? 89.522 14.328 233.241 1.00 15.19 74 TYR A CA 1
ATOM 553 C C . TYR A 1 99 ? 90.402 13.169 233.690 1.00 16.17 74 TYR A C 1
ATOM 554 O O . TYR A 1 99 ? 90.797 13.095 234.853 1.00 17.08 74 TYR A O 1
ATOM 563 N N . PRO A 1 100 ? 90.710 12.252 232.767 1.00 16.86 75 PRO A N 1
ATOM 564 C CA . PRO A 1 100 ? 91.610 11.152 233.112 1.00 19.22 75 PRO A CA 1
ATOM 565 C C . PRO A 1 100 ? 92.953 11.645 233.639 1.00 23.08 75 PRO A C 1
ATOM 566 O O . PRO A 1 100 ? 93.463 12.673 233.181 1.00 23.85 75 PRO A O 1
ATOM 570 N N . ALA A 1 101 ? 93.502 10.922 234.607 1.00 24.63 76 ALA A N 1
ATOM 571 C CA . ALA A 1 101 ? 94.798 11.262 235.176 1.00 33.92 76 ALA A CA 1
ATOM 572 C C . ALA A 1 101 ? 95.894 11.090 234.133 1.00 35.92 76 ALA A C 1
ATOM 573 O O . ALA A 1 101 ? 96.872 11.835 234.122 1.00 49.46 76 ALA A O 1
ATOM 575 N N . SER A 1 102 ? 95.715 10.106 233.256 1.00 30.23 77 SER A N 1
ATOM 576 C CA . SER A 1 102 ? 96.660 9.820 232.182 1.00 29.33 77 SER A CA 1
ATOM 577 C C . SER A 1 102 ? 95.934 9.146 231.024 1.00 31.21 77 SER A C 1
ATOM 578 O O . SER A 1 102 ? 94.761 8.805 231.144 1.00 30.13 77 SER A O 1
ATOM 581 N N A GLU A 1 103 ? 96.617 8.962 229.899 0.62 34.59 78 GLU A N 1
ATOM 582 N N B GLU A 1 103 ? 96.641 8.945 229.914 0.38 34.52 78 GLU A N 1
ATOM 583 C CA A GLU A 1 103 ? 95.986 8.311 228.758 0.62 27.85 78 GLU A CA 1
ATOM 584 C CA B GLU A 1 103 ? 96.084 8.234 228.767 0.38 28.10 78 GLU A CA 1
ATOM 585 C C A GLU A 1 103 ? 95.678 6.856 229.098 0.62 35.61 78 GLU A C 1
ATOM 586 C C B GLU A 1 103 ? 95.649 6.841 229.182 0.38 35.58 78 GLU A C 1
ATOM 587 O O A GLU A 1 103 ? 96.481 6.174 229.734 0.62 42.26 78 GLU A O 1
ATOM 588 O O B GLU A 1 103 ? 96.337 6.176 229.956 0.38 41.96 78 GLU A O 1
ATOM 599 N N . GLY A 1 104 ? 94.511 6.392 228.668 1.00 32.04 79 GLY A N 1
ATOM 600 C CA . GLY A 1 104 ? 94.043 5.054 228.977 1.00 43.83 79 GLY A CA 1
ATOM 601 C C . GLY A 1 104 ? 93.225 5.000 230.255 1.00 44.74 79 GLY A C 1
ATOM 602 O O . GLY A 1 104 ? 92.313 4.182 230.376 1.00 51.30 79 GLY A O 1
ATOM 603 N N . GLU A 1 105 ? 93.557 5.864 231.212 1.00 42.51 80 GLU A N 1
ATOM 604 C CA . GLU A 1 105 ? 92.797 5.964 232.455 1.00 31.03 80 GLU A CA 1
ATOM 605 C C . GLU A 1 105 ? 91.396 6.485 232.174 1.00 30.79 80 GLU A C 1
ATOM 606 O O . GLU A 1 105 ? 91.180 7.240 231.228 1.00 34.67 80 GLU A O 1
ATOM 612 N N . SER A 1 106 ? 90.444 6.074 233.000 1.00 28.63 81 SER A N 1
ATOM 613 C CA . SER A 1 106 ? 89.068 6.512 232.845 1.00 24.92 81 SER A CA 1
ATOM 614 C C . SER A 1 106 ? 88.850 7.842 233.560 1.00 20.97 81 SER A C 1
ATOM 615 O O . SER A 1 106 ? 89.629 8.220 234.434 1.00 22.35 81 SER A O 1
ATOM 618 N N . GLU A 1 107 ? 87.802 8.557 233.168 1.00 19.99 82 GLU A N 1
ATOM 619 C CA . GLU A 1 107 ? 87.345 9.707 233.936 1.00 18.33 82 GLU A CA 1
ATOM 620 C C . GLU A 1 107 ? 86.929 9.216 235.313 1.00 19.93 82 GLU A C 1
ATOM 621 O O . GLU A 1 107 ? 86.495 8.077 235.454 1.00 23.19 82 GLU A O 1
ATOM 627 N N . THR A 1 108 ? 87.079 10.057 236.330 1.00 14.20 83 THR A N 1
ATOM 628 C CA . THR A 1 108 ? 86.610 9.687 237.663 1.00 14.71 83 THR A CA 1
ATOM 629 C C . THR A 1 108 ? 85.545 10.669 238.127 1.00 15.34 83 THR A C 1
ATOM 630 O O . THR A 1 108 ? 85.368 11.734 237.545 1.00 16.08 83 THR A O 1
ATOM 634 N N . VAL A 1 109 ? 84.802 10.284 239.159 1.00 15.35 84 VAL A N 1
ATOM 635 C CA . VAL A 1 109 ? 83.612 11.030 239.559 1.00 16.04 84 VAL A CA 1
ATOM 636 C C . VAL A 1 109 ? 83.661 11.373 241.045 1.00 13.52 84 VAL A C 1
ATOM 637 O O . VAL A 1 109 ? 84.119 10.574 241.853 1.00 16.00 84 VAL A O 1
ATOM 641 N N . ASP A 1 110 ? 83.219 12.578 241.384 1.00 14.23 85 ASP A N 1
ATOM 642 C CA . ASP A 1 110 ? 83.141 13.018 242.773 1.00 13.82 85 ASP A CA 1
ATOM 643 C C . ASP A 1 110 ? 81.689 13.324 243.110 1.00 11.83 85 ASP A C 1
ATOM 644 O O . ASP A 1 110 ? 81.009 14.010 242.349 1.00 16.27 85 ASP A O 1
ATOM 649 N N . TYR A 1 111 ? 81.220 12.809 244.244 1.00 11.76 86 TYR A N 1
ATOM 650 C CA . TYR A 1 111 ? 79.981 13.295 244.838 1.00 13.80 86 TYR A CA 1
ATOM 651 C C . TYR A 1 111 ? 80.323 14.016 246.133 1.00 10.74 86 TYR A C 1
ATOM 652 O O . TYR A 1 111 ? 80.968 13.429 247.015 1.00 12.48 86 TYR A O 1
ATOM 661 N N . SER A 1 112 ? 79.875 15.261 246.258 1.00 9.99 87 SER A N 1
ATOM 662 C CA . SER A 1 112 ? 80.148 16.005 247.481 1.00 11.38 87 SER A CA 1
ATOM 663 C C . SER A 1 112 ? 78.930 16.797 247.924 1.00 11.75 87 SER A C 1
ATOM 664 O O . SER A 1 112 ? 78.206 17.386 247.116 1.00 12.09 87 SER A O 1
ATOM 667 N N . GLU A 1 113 ? 78.715 16.795 249.233 1.00 11.05 88 GLU A N 1
ATOM 668 C CA . GLU A 1 113 ? 77.558 17.449 249.802 1.00 11.59 88 GLU A CA 1
ATOM 669 C C . GLU A 1 113 ? 77.950 18.777 250.433 1.00 9.90 88 GLU A C 1
ATOM 670 O O . GLU A 1 113 ? 78.934 18.849 251.172 1.00 11.03 88 GLU A O 1
ATOM 676 N N . LEU A 1 114 ? 77.157 19.806 250.170 1.00 9.84 89 LEU A N 1
ATOM 677 C CA . LEU A 1 114 ? 77.322 21.118 250.785 1.00 9.69 89 LEU A CA 1
ATOM 678 C C . LEU A 1 114 ? 76.758 21.032 252.197 1.00 10.91 89 LEU A C 1
ATOM 679 O O . LEU A 1 114 ? 75.545 20.895 252.360 1.00 14.36 89 LEU A O 1
ATOM 684 N N . ILE A 1 115 ? 77.603 21.073 253.223 1.00 10.96 90 ILE A N 1
ATOM 685 C CA . ILE A 1 115 ? 77.085 20.873 254.574 1.00 10.95 90 ILE A CA 1
ATOM 686 C C . ILE A 1 115 ? 76.957 22.178 255.358 1.00 11.11 90 ILE A C 1
ATOM 687 O O . ILE A 1 115 ? 76.342 22.209 256.426 1.00 12.93 90 ILE A O 1
ATOM 692 N N . HIS A 1 116 ? 77.474 23.264 254.803 1.00 11.39 91 HIS A N 1
ATOM 693 C CA . HIS A 1 116 ? 77.194 24.600 255.318 1.00 10.07 91 HIS A CA 1
ATOM 694 C C . HIS A 1 116 ? 77.415 25.614 254.219 1.00 13.22 91 HIS A C 1
ATOM 695 O O . HIS A 1 116 ? 78.372 25.513 253.454 1.00 11.82 91 HIS A O 1
ATOM 702 N N . MET A 1 117 ? 76.519 26.582 254.115 1.00 13.13 92 MET A N 1
ATOM 703 C CA . MET A 1 117 ? 76.656 27.645 253.130 1.00 11.35 92 MET A CA 1
ATOM 704 C C . MET A 1 117 ? 76.179 28.948 253.740 1.00 14.62 92 MET A C 1
ATOM 705 O O . MET A 1 117 ? 75.076 29.028 254.284 1.00 18.31 92 MET A O 1
ATOM 710 N N . ASN A 1 118 ? 77.027 29.961 253.675 1.00 13.03 93 ASN A N 1
ATOM 711 C CA . ASN A 1 118 ? 76.657 31.306 254.066 1.00 13.42 93 ASN A CA 1
ATOM 712 C C . ASN A 1 118 ? 77.182 32.251 253.005 1.00 14.69 93 ASN A C 1
ATOM 713 O O . ASN A 1 118 ? 78.296 32.767 253.113 1.00 13.22 93 ASN A O 1
ATOM 718 N N . ALA A 1 119 ? 76.393 32.442 251.956 1.00 13.80 94 ALA A N 1
ATOM 719 C CA . ALA A 1 119 ? 76.841 33.217 250.820 1.00 12.27 94 ALA A CA 1
ATOM 720 C C . ALA A 1 119 ? 77.080 34.670 251.181 1.00 15.28 94 ALA A C 1
ATOM 721 O O . ALA A 1 119 ? 78.015 35.284 250.679 1.00 16.27 94 ALA A O 1
ATOM 723 N N . ALA A 1 120 ? 76.237 35.223 252.051 1.00 16.64 95 ALA A N 1
ATOM 724 C CA . ALA A 1 120 ? 76.417 36.606 252.485 1.00 16.77 95 ALA A CA 1
ATOM 725 C C . ALA A 1 120 ? 77.778 36.794 253.153 1.00 18.56 95 ALA A C 1
ATOM 726 O O . ALA A 1 120 ? 78.374 37.870 253.084 1.00 20.63 95 ALA A O 1
ATOM 728 N N . ALA A 1 121 ? 78.276 35.731 253.782 1.00 14.34 96 ALA A N 1
ATOM 729 C CA . ALA A 1 121 ? 79.551 35.781 254.488 1.00 15.56 96 ALA A CA 1
ATOM 730 C C . ALA A 1 121 ? 80.647 35.098 253.681 1.00 14.90 96 ALA A C 1
ATOM 731 O O . ALA A 1 121 ? 81.735 34.854 254.203 1.00 15.36 96 ALA A O 1
ATOM 733 N N . HIS A 1 122 ? 80.350 34.803 252.414 1.00 13.47 97 HIS A N 1
ATOM 734 C CA . HIS A 1 122 ? 81.305 34.190 251.483 1.00 12.67 97 HIS A CA 1
ATOM 735 C C . HIS A 1 122 ? 82.074 33.011 252.050 1.00 11.60 97 HIS A C 1
ATOM 736 O O . HIS A 1 122 ? 83.304 32.970 251.988 1.00 11.93 97 HIS A O 1
ATOM 743 N N . GLN A 1 123 ? 81.349 32.046 252.594 1.00 11.14 98 GLN A N 1
ATOM 744 C CA . GLN A 1 123 ? 81.985 30.888 253.187 1.00 11.63 98 GLN A CA 1
ATOM 745 C C . GLN A 1 123 ? 81.096 29.675 253.088 1.00 11.51 98 GLN A C 1
ATOM 746 O O . GLN A 1 123 ? 79.866 29.769 253.172 1.00 11.03 98 GLN A O 1
ATOM 752 N N . TYR A 1 124 ? 81.722 28.527 252.888 1.00 9.79 99 TYR A N 1
ATOM 753 C CA . TYR A 1 124 ? 80.993 27.279 252.876 1.00 8.46 99 TYR A CA 1
ATOM 754 C C . TYR A 1 124 ? 81.848 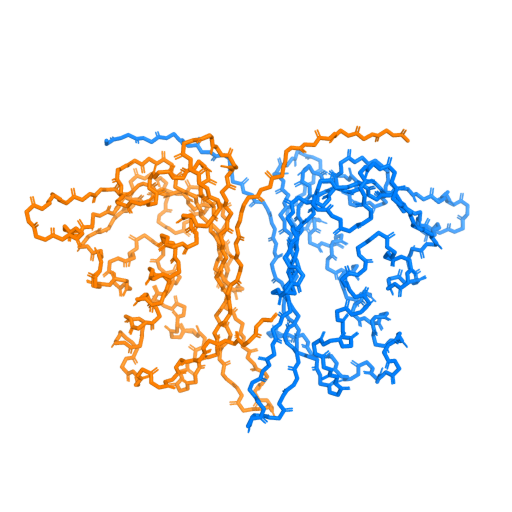26.094 253.237 1.00 11.45 99 TYR A C 1
ATOM 755 O O . TYR A 1 124 ? 83.066 26.208 253.386 1.00 9.96 99 TYR A O 1
ATOM 764 N N . MET A 1 125 ? 81.195 24.954 253.393 1.00 9.74 100 MET A N 1
ATOM 765 C CA . MET A 1 125 ? 81.835 23.750 253.866 1.00 9.43 100 MET A CA 1
ATOM 766 C C . MET A 1 125 ? 81.208 22.591 253.120 1.00 10.17 100 MET A C 1
ATOM 767 O O . MET A 1 125 ? 79.991 22.593 252.885 1.00 9.95 100 MET A O 1
ATOM 772 N N . TYR A 1 126 ? 82.013 21.611 252.734 1.00 10.27 101 TYR A N 1
ATOM 773 C CA . TYR A 1 126 ? 81.509 20.466 251.986 1.00 9.91 101 TYR A CA 1
ATOM 774 C C . TYR A 1 126 ? 82.262 19.195 252.343 1.00 11.98 101 TYR A C 1
ATOM 775 O O . TYR A 1 126 ? 83.338 19.251 252.931 1.00 11.49 101 TYR A O 1
ATOM 784 N N A MET A 1 127 ? 81.666 18.043 252.035 0.59 10.16 102 MET A N 1
ATOM 785 N N B MET A 1 127 ? 81.705 18.049 251.987 0.41 10.17 102 MET A N 1
ATOM 786 C CA A MET A 1 127 ? 82.292 16.746 252.289 0.59 10.84 102 MET A CA 1
ATOM 787 C CA B MET A 1 127 ? 82.413 16.814 252.227 0.41 11.07 102 MET A CA 1
ATOM 788 C C A MET A 1 127 ? 82.105 15.829 251.091 0.59 10.38 102 MET A C 1
ATOM 789 C C B MET A 1 127 ? 82.107 15.807 251.135 0.41 10.42 102 MET A C 1
ATOM 790 O O A MET A 1 127 ? 81.069 15.873 250.424 0.59 11.57 102 MET A O 1
ATOM 791 O O B MET A 1 127 ? 81.001 15.764 250.589 0.41 11.57 102 MET A O 1
ATOM 800 N N . ILE A 1 128 ? 83.105 15.001 250.812 1.00 9.97 103 ILE A N 1
ATOM 801 C CA . ILE A 1 128 ? 82.952 13.991 249.790 1.00 11.20 103 ILE A CA 1
ATOM 802 C C . ILE A 1 128 ? 82.093 12.873 250.350 1.00 12.38 103 ILE A C 1
ATOM 803 O O . ILE A 1 128 ? 82.368 12.337 251.432 1.00 12.03 103 ILE A O 1
ATOM 808 N N . VAL A 1 129 ? 81.039 12.536 249.618 1.00 12.27 104 VAL A N 1
ATOM 809 C CA . VAL A 1 129 ? 80.095 11.520 250.082 1.00 11.69 104 VAL A CA 1
ATOM 810 C C . VAL A 1 129 ? 79.982 10.352 249.107 1.00 13.18 104 VAL A C 1
ATOM 811 O O . VAL A 1 129 ? 79.164 9.453 249.297 1.00 14.77 104 VAL A O 1
ATOM 815 N N . GLY A 1 130 ? 80.808 10.347 248.065 1.00 13.03 105 GLY A N 1
ATOM 816 C CA . GLY A 1 130 ? 80.834 9.221 247.151 1.00 13.12 105 GLY A CA 1
ATOM 817 C C . GLY A 1 130 ? 81.767 9.485 245.989 1.00 14.65 105 GLY A C 1
ATOM 818 O O . GLY A 1 130 ? 82.324 10.574 245.872 1.00 15.25 105 GLY A O 1
ATOM 819 N N . GLY A 1 131 ? 81.926 8.490 245.122 1.00 13.94 106 GLY A N 1
ATOM 820 C CA . GLY A 1 131 ? 82.727 8.663 243.925 1.00 14.33 106 GLY A CA 1
ATOM 821 C C . GLY A 1 131 ? 84.059 7.955 244.003 1.00 15.70 106 GLY A C 1
ATOM 822 O O . GLY A 1 131 ? 84.407 7.372 245.028 1.00 16.40 106 GLY A O 1
ATOM 823 N N . ASN A 1 132 ? 84.808 8.007 242.905 1.00 15.01 107 ASN A N 1
ATOM 824 C CA . ASN A 1 132 ? 86.112 7.374 242.841 1.00 14.26 107 ASN A CA 1
ATOM 825 C C . ASN A 1 132 ? 87.188 8.355 242.397 1.00 16.32 107 ASN A C 1
ATOM 826 O O . ASN A 1 132 ? 88.240 7.951 241.910 1.00 16.19 107 ASN A O 1
ATOM 831 N N . ILE A 1 133 ? 86.907 9.644 242.574 1.00 17.02 108 ILE A N 1
ATOM 832 C CA . ILE A 1 133 ? 87.848 10.694 242.215 1.00 17.13 108 ILE A CA 1
ATOM 833 C C . ILE A 1 133 ? 89.237 10.360 242.752 1.00 16.65 108 ILE A C 1
ATOM 834 O O . ILE A 1 133 ? 89.413 9.989 243.916 1.00 15.06 108 ILE A O 1
ATOM 839 N N . THR A 1 134 ? 90.225 10.428 241.867 1.00 18.33 109 THR A N 1
ATOM 840 C CA . THR A 1 134 ? 91.570 10.005 242.200 1.00 16.40 109 THR A CA 1
ATOM 841 C C . THR A 1 134 ? 92.113 10.681 243.451 1.00 17.96 109 THR A C 1
ATOM 842 O O . THR A 1 134 ? 92.054 11.905 243.575 1.00 19.27 109 THR A O 1
ATOM 846 N N . GLY A 1 135 ? 92.616 9.864 244.369 1.00 16.41 110 GLY A N 1
ATOM 847 C CA . GLY A 1 135 ? 93.203 10.346 245.609 1.00 16.80 110 GLY A CA 1
ATOM 848 C C . GLY A 1 135 ? 92.179 10.770 246.651 1.00 13.81 110 GLY A C 1
ATOM 849 O O . GLY A 1 135 ? 92.123 10.210 247.744 1.00 16.98 110 GLY A O 1
ATOM 850 N N . PHE A 1 136 ? 91.372 11.767 246.317 1.00 14.78 111 PHE A N 1
ATOM 851 C CA . PHE A 1 136 ? 90.377 12.267 247.266 1.00 12.54 111 PHE A CA 1
ATOM 852 C C . PHE A 1 136 ? 89.405 11.194 247.758 1.00 15.50 111 PHE A C 1
ATOM 853 O O . PHE A 1 136 ? 88.987 11.221 248.919 1.00 14.38 111 PHE A O 1
ATOM 861 N N . SER A 1 137 ? 89.049 10.251 246.889 1.00 15.59 112 SER A N 1
ATOM 862 C CA . SER A 1 137 ? 88.107 9.204 247.272 1.00 13.61 112 SER A CA 1
ATOM 863 C C . SER A 1 137 ? 88.733 8.184 248.230 1.00 14.45 112 SER A C 1
ATOM 864 O O . SER A 1 137 ? 88.025 7.362 248.814 1.00 17.85 112 SER A O 1
ATOM 867 N N . LEU A 1 138 ? 90.055 8.245 248.402 1.00 14.55 113 LEU A N 1
ATOM 868 C CA . LEU A 1 138 ? 90.750 7.342 249.317 1.00 17.16 113 LEU A CA 1
ATOM 869 C C . LEU A 1 138 ? 90.629 7.799 250.754 1.00 18.60 113 LEU A C 1
ATOM 870 O O . LEU A 1 138 ? 90.765 7.005 251.688 1.00 18.91 113 LEU A O 1
ATOM 875 N N . MET A 1 139 ? 90.371 9.085 250.938 1.00 14.61 114 MET A N 1
ATOM 876 C CA . MET A 1 139 ? 90.308 9.618 252.288 1.00 15.28 114 MET A CA 1
ATOM 877 C C . MET A 1 139 ? 89.001 9.243 252.953 1.00 15.89 114 MET A C 1
ATOM 878 O O . MET A 1 139 ? 87.980 9.065 252.292 1.00 17.21 114 MET A O 1
ATOM 883 N N . LYS A 1 140 ? 89.051 9.116 254.270 1.00 12.67 115 LYS A N 1
ATOM 884 C CA . LYS A 1 140 ? 87.862 8.841 255.060 1.00 15.93 115 LYS A CA 1
ATOM 885 C C . LYS A 1 140 ? 87.268 10.149 255.554 1.00 14.62 115 LYS A C 1
ATOM 886 O O . LYS A 1 140 ? 87.918 10.877 256.308 1.00 14.72 115 LYS A O 1
ATOM 892 N N . ASN A 1 141 ? 86.048 10.444 255.121 1.00 14.69 116 ASN A N 1
ATOM 893 C CA . ASN A 1 141 ? 85.340 11.652 255.541 1.00 14.94 116 ASN A CA 1
ATOM 894 C C . ASN A 1 141 ? 86.154 12.923 255.287 1.00 12.94 116 ASN A C 1
ATOM 895 O O . ASN A 1 141 ? 86.419 13.716 256.203 1.00 14.62 116 ASN A O 1
ATOM 900 N N . TYR A 1 142 ? 86.553 13.105 254.034 1.00 11.88 117 TYR A N 1
ATOM 901 C CA . TYR A 1 142 ? 87.178 14.343 253.614 1.00 11.28 117 TYR A CA 1
ATOM 902 C C . TYR A 1 142 ? 86.170 15.470 253.715 1.00 10.74 117 TYR A C 1
ATOM 903 O O . TYR A 1 142 ? 85.105 15.429 253.077 1.00 11.67 117 TYR A O 1
ATOM 912 N N . VAL A 1 143 ? 86.520 16.475 254.504 1.00 9.57 118 VAL A N 1
ATOM 913 C CA . VAL A 1 143 ? 85.690 17.645 254.722 1.00 9.63 118 VAL A CA 1
ATOM 914 C C . VAL A 1 143 ? 86.533 18.873 254.418 1.00 11.83 118 VAL A C 1
ATOM 915 O O . VAL A 1 143 ? 87.692 18.945 254.832 1.00 12.70 118 VAL A O 1
ATOM 919 N N . SER A 1 144 ? 85.965 19.840 253.708 1.00 8.90 119 SER A N 1
ATOM 920 C CA . SER A 1 144 ? 86.715 21.026 253.303 1.00 11.08 119 SER A CA 1
ATOM 921 C C . SER A 1 144 ? 85.944 22.305 253.604 1.00 10.33 119 SER A C 1
ATOM 922 O O . SER A 1 144 ? 84.710 22.335 253.521 1.00 10.24 119 SER A O 1
ATOM 925 N N . ASN A 1 145 ? 86.676 23.359 253.963 1.00 10.98 120 ASN A N 1
ATOM 926 C CA . ASN A 1 145 ? 86.110 24.673 254.252 1.00 9.33 120 ASN A CA 1
ATOM 927 C C . ASN A 1 145 ? 86.746 25.713 253.374 1.00 10.01 120 ASN A C 1
ATOM 928 O O . ASN A 1 145 ? 87.967 25.747 253.260 1.00 10.33 120 ASN A O 1
ATOM 933 N N . ILE A 1 146 ? 85.930 26.562 252.767 1.00 10.30 121 ILE A N 1
ATOM 934 C CA . ILE A 1 146 ? 86.401 27.716 252.014 1.00 10.53 121 ILE A CA 1
ATOM 935 C C . ILE A 1 146 ? 85.813 28.979 252.626 1.00 11.84 121 ILE A C 1
ATOM 936 O O . ILE A 1 146 ? 84.609 29.036 252.882 1.00 11.76 121 ILE A O 1
ATOM 941 N N A SER A 1 147 ? 86.657 29.985 252.848 0.52 12.37 122 SER A N 1
ATOM 942 N N B SER A 1 147 ? 86.630 30.000 252.850 0.48 12.34 122 SER A N 1
ATOM 943 C CA A SER A 1 147 ? 86.234 31.287 253.362 0.52 11.82 122 SER A CA 1
ATOM 944 C CA B SER A 1 147 ? 86.088 31.290 253.262 0.48 11.83 122 SER A CA 1
ATOM 945 C C A SER A 1 147 ? 86.912 32.384 252.543 0.52 12.89 122 SER A C 1
ATOM 946 C C B SER A 1 147 ? 86.896 32.428 252.673 0.48 12.84 122 SER A C 1
ATOM 947 O O A SER A 1 147 ? 88.088 32.243 252.182 0.52 13.00 122 SER A O 1
ATOM 948 O O B SER A 1 147 ? 88.131 32.374 252.628 0.48 14.05 122 SER A O 1
ATOM 953 N N . LEU A 1 148 ? 86.188 33.457 252.226 1.00 11.01 123 LEU A N 1
ATOM 954 C CA . LEU A 1 148 ? 86.803 34.629 251.611 1.00 11.58 123 LEU A CA 1
ATOM 955 C C . LEU A 1 148 ? 86.634 35.820 252.537 1.00 10.06 123 LEU A C 1
ATOM 956 O O . LEU A 1 148 ? 85.577 35.994 253.138 1.00 13.93 123 LEU A O 1
ATOM 961 N N . SER A 1 149 ? 87.667 36.646 252.629 1.00 10.73 124 SER A N 1
ATOM 962 C CA . SER A 1 149 ? 87.649 37.856 253.446 1.00 10.54 124 SER A CA 1
ATOM 963 C C . SER A 1 149 ? 88.212 39.017 252.637 1.00 13.41 124 SER A C 1
ATOM 964 O O . SER A 1 149 ? 89.087 38.820 25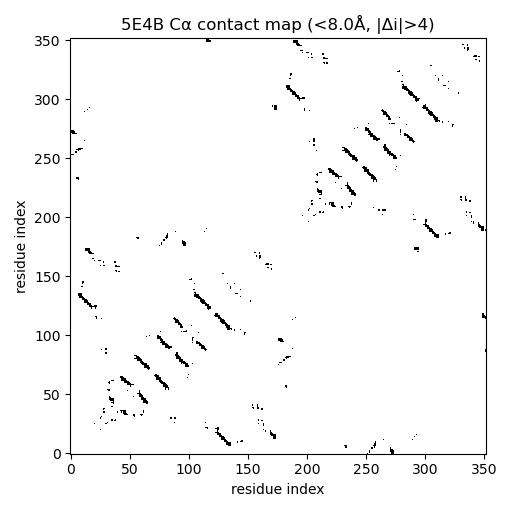1.801 1.00 14.74 124 SER A O 1
ATOM 967 N N . SER A 1 150 ? 87.716 40.224 252.874 1.00 15.07 125 SER A N 1
ATOM 968 C CA . SER A 1 150 ? 88.303 41.404 252.238 1.00 15.60 125 SER A CA 1
ATOM 969 C C . SER A 1 150 ? 89.315 42.060 253.159 1.00 13.65 125 SER A C 1
ATOM 970 O O . SER A 1 150 ? 89.045 42.275 254.334 1.00 16.57 125 SER A O 1
ATOM 973 N N . LEU A 1 151 ? 90.482 42.387 252.624 1.00 14.13 126 LEU A N 1
ATOM 974 C CA . LEU A 1 151 ? 91.431 43.178 253.377 1.00 16.03 126 LEU A CA 1
ATOM 975 C C . LEU A 1 151 ? 90.943 44.625 253.394 1.00 19.81 126 LEU A C 1
ATOM 976 O O . LEU A 1 151 ? 90.165 45.024 252.526 1.00 22.05 126 LEU A O 1
ATOM 981 N N . PRO A 1 152 ? 91.370 45.408 254.394 1.00 23.02 127 PRO A N 1
ATOM 982 C CA . PRO A 1 152 ? 90.894 46.793 254.478 1.00 23.38 127 PRO A CA 1
ATOM 983 C C . PRO A 1 152 ? 91.254 47.611 253.243 1.00 25.91 127 PRO A C 1
ATOM 984 O O . PRO A 1 152 ? 92.343 47.462 252.689 1.00 24.87 127 PRO A O 1
ATOM 988 N N . GLU A 1 153 ? 90.329 48.465 252.819 1.00 32.20 128 GLU A N 1
ATOM 989 C CA . GLU A 1 153 ? 90.525 49.287 251.633 1.00 35.23 128 GLU A CA 1
ATOM 990 C C . GLU A 1 153 ? 91.708 50.235 251.812 1.00 32.21 128 GLU A C 1
ATOM 991 O O . GLU A 1 153 ? 92.440 50.508 250.863 1.00 32.76 128 GLU A O 1
ATOM 997 N N . GLU A 1 154 ? 91.910 50.710 253.037 1.00 36.70 129 GLU A N 1
ATOM 998 C CA . GLU A 1 154 ? 93.022 51.614 253.328 1.00 40.24 129 GLU A CA 1
ATOM 999 C C . GLU A 1 154 ? 94.363 50.903 253.187 1.00 40.12 129 GLU A C 1
ATOM 1000 O O . GLU A 1 154 ? 95.412 51.546 253.119 1.00 38.14 129 GLU A O 1
ATOM 1006 N N . ASP A 1 155 ? 94.323 49.575 253.145 1.00 32.27 130 ASP A N 1
ATOM 1007 C CA . ASP A 1 155 ? 95.530 48.778 252.977 1.00 29.28 130 ASP A CA 1
ATOM 1008 C C . ASP A 1 155 ? 95.741 48.381 251.521 1.00 31.36 130 ASP A C 1
ATOM 1009 O O . ASP A 1 155 ? 96.728 47.738 251.185 1.00 39.87 130 ASP A O 1
ATOM 1014 N N . GLY A 1 156 ? 94.804 48.763 250.661 1.00 34.69 131 GLY A N 1
ATOM 1015 C CA . GLY A 1 156 ? 94.903 48.449 249.247 1.00 33.07 131 GLY A CA 1
ATOM 1016 C C . GLY A 1 156 ? 93.944 47.353 248.829 1.00 37.28 131 GLY A C 1
ATOM 1017 O O . GLY A 1 156 ? 93.954 46.907 247.683 1.00 36.44 131 GLY A O 1
ATOM 1018 N N . GLY A 1 157 ? 93.110 46.915 249.764 1.00 27.38 132 GLY A N 1
ATOM 1019 C CA . GLY A 1 157 ? 92.149 45.867 249.482 1.00 28.42 132 GLY A CA 1
ATOM 1020 C C . GLY A 1 157 ? 92.831 44.549 249.173 1.00 23.56 132 GLY A C 1
ATOM 1021 O O . GLY A 1 157 ? 93.941 44.282 249.638 1.00 25.82 132 GLY A O 1
ATOM 1022 N N . GLY A 1 158 ? 92.172 43.728 248.369 1.00 25.03 133 GLY A N 1
ATOM 1023 C CA . GLY A 1 158 ? 92.635 42.373 248.146 1.00 25.38 133 GLY A CA 1
ATOM 1024 C C . GLY A 1 158 ? 91.764 41.393 248.909 1.00 23.33 133 GLY A C 1
ATOM 1025 O O . GLY A 1 158 ? 90.974 41.779 249.773 1.00 20.64 133 GLY A O 1
ATOM 1026 N N . VAL A 1 159 ? 91.902 40.120 248.570 1.00 14.97 134 VAL A N 1
ATOM 1027 C CA . VAL A 1 159 ? 91.084 39.071 249.163 1.00 15.41 134 VAL A CA 1
ATOM 1028 C C . VAL A 1 159 ? 91.976 38.057 249.859 1.00 13.66 134 VAL A C 1
ATOM 1029 O O . VAL A 1 159 ? 93.015 37.677 249.319 1.00 13.97 134 VAL A O 1
ATOM 1033 N N . ILE A 1 160 ? 91.579 37.644 251.058 1.00 11.57 135 ILE A N 1
ATOM 1034 C CA . ILE A 1 160 ? 92.184 36.473 251.686 1.00 10.57 135 ILE A CA 1
ATOM 1035 C C . ILE A 1 160 ? 91.297 35.272 251.406 1.00 10.57 135 ILE A C 1
ATOM 1036 O O . ILE A 1 160 ? 90.114 35.259 251.754 1.00 13.18 135 ILE A O 1
ATOM 1041 N N . PHE A 1 161 ? 91.886 34.268 250.774 1.00 11.64 136 PHE A N 1
ATOM 1042 C CA . PHE A 1 161 ? 91.209 33.030 250.417 1.00 10.90 136 PHE A CA 1
ATOM 1043 C C . PHE A 1 161 ? 91.704 31.975 251.412 1.00 11.36 136 PHE A C 1
ATOM 1044 O O . PHE A 1 161 ? 92.898 31.654 251.434 1.00 11.05 136 PHE A O 1
ATOM 1052 N N . TYR A 1 162 ? 90.819 31.466 252.259 1.00 10.10 137 TYR A N 1
ATOM 1053 C CA . TYR A 1 162 ? 91.156 30.408 253.196 1.00 9.15 137 TYR A CA 1
ATOM 1054 C C . TYR A 1 162 ? 90.570 29.099 252.702 1.00 9.77 137 TYR A C 1
ATOM 1055 O O . TYR A 1 162 ? 89.405 29.055 252.313 1.00 10.13 137 TYR A O 1
ATOM 1064 N N . TRP A 1 163 ? 91.353 28.031 252.743 1.00 8.43 138 TRP A N 1
ATOM 1065 C CA . TRP A 1 163 ? 90.899 26.720 252.297 1.00 7.23 138 TRP A CA 1
ATOM 1066 C C . TRP A 1 163 ? 91.538 25.665 253.172 1.00 8.78 138 TRP A C 1
ATOM 1067 O O . TRP A 1 163 ? 92.775 25.566 253.231 1.00 9.70 138 TRP A O 1
ATOM 1078 N N . SER A 1 164 ? 90.723 24.883 253.864 1.00 8.46 139 SER A N 1
ATOM 1079 C CA . SER A 1 164 ? 91.247 23.847 254.729 1.00 9.12 139 SER A CA 1
ATOM 1080 C C . SER A 1 164 ? 90.557 22.517 254.458 1.00 10.87 139 SER A C 1
ATOM 1081 O O . SER A 1 164 ? 89.481 22.463 253.852 1.00 12.25 139 SER A O 1
ATOM 1084 N N . PHE A 1 165 ? 91.181 21.439 254.914 1.00 9.96 140 PHE A N 1
ATOM 1085 C CA . PHE A 1 165 ? 90.548 20.135 254.886 1.00 10.48 140 PHE A CA 1
ATOM 1086 C C . PHE A 1 165 ? 90.872 19.355 256.151 1.00 11.34 140 PHE A C 1
ATOM 1087 O O . PHE A 1 165 ? 91.871 19.630 256.840 1.00 10.54 140 PHE A O 1
ATOM 1095 N N . THR A 1 166 ? 90.003 18.396 256.455 1.00 9.29 141 THR A N 1
ATOM 1096 C CA . THR A 1 166 ? 90.320 17.345 257.415 1.00 10.58 141 THR A CA 1
ATOM 1097 C C . THR A 1 166 ? 89.950 16.002 256.815 1.00 12.07 141 THR A C 1
ATOM 1098 O O . THR A 1 166 ? 89.160 15.910 255.862 1.00 10.93 141 THR A O 1
ATOM 1102 N N . ALA A 1 167 ? 90.544 14.965 257.374 1.00 11.61 142 ALA A N 1
ATOM 1103 C CA . ALA A 1 167 ? 90.188 13.601 257.049 1.00 10.06 142 ALA A CA 1
ATOM 1104 C C . ALA A 1 167 ? 90.399 12.767 258.288 1.00 10.25 142 ALA A C 1
ATOM 1105 O O . ALA A 1 167 ? 91.204 13.125 259.146 1.00 13.08 142 ALA A O 1
ATOM 1107 N N . GLU A 1 168 ? 89.696 11.650 258.386 1.00 11.22 143 GLU A N 1
ATOM 1108 C CA . GLU A 1 168 ? 89.873 10.772 259.527 1.00 10.22 143 GLU A CA 1
ATOM 1109 C C . GLU A 1 168 ? 91.018 9.800 259.305 1.00 14.65 143 GLU A C 1
ATOM 1110 O O . GLU A 1 168 ? 91.159 9.228 258.228 1.00 16.33 143 GLU A O 1
ATOM 1116 N N . PRO A 1 169 ? 91.859 9.623 260.327 1.00 13.33 144 PRO A N 1
ATOM 1117 C CA . PRO A 1 169 ? 92.964 8.681 260.183 1.00 11.99 144 PRO A CA 1
ATOM 1118 C C . PRO A 1 169 ? 92.462 7.298 259.776 1.00 15.94 144 PRO A C 1
ATOM 1119 O O . PRO A 1 169 ? 91.440 6.821 260.280 1.00 18.51 144 PRO A O 1
ATOM 1123 N N . ALA A 1 170 ? 93.164 6.687 258.836 1.00 14.47 145 ALA A N 1
ATOM 1124 C CA . ALA A 1 170 ? 92.782 5.385 258.320 1.00 19.04 145 ALA A CA 1
ATOM 1125 C C . ALA A 1 170 ? 94.033 4.629 257.940 1.00 17.85 145 ALA A C 1
ATOM 1126 O O . ALA A 1 170 ? 95.054 5.235 257.642 1.00 18.24 145 ALA A O 1
ATOM 1128 N N A SER A 1 171 ? 93.968 3.301 257.936 0.47 20.09 146 SER A N 1
ATOM 1129 N N B SER A 1 171 ? 93.922 3.305 257.934 0.53 20.05 146 SER A N 1
ATOM 1130 C CA A SER A 1 171 ? 95.180 2.498 257.766 0.47 20.30 146 SER A CA 1
ATOM 1131 C CA B SER A 1 171 ? 95.045 2.399 257.731 0.53 20.56 146 SER A CA 1
ATOM 1132 C C A SER A 1 171 ? 95.764 2.498 256.350 0.47 17.32 146 SER A C 1
ATOM 1133 C C B SER A 1 171 ? 95.741 2.534 256.379 0.53 17.30 146 SER A C 1
ATOM 1134 O O A SER A 1 171 ? 96.925 2.131 256.162 0.47 22.02 146 SER A O 1
ATOM 1135 O O B SER A 1 171 ? 96.945 2.293 256.266 0.53 22.11 146 SER A O 1
ATOM 1140 N N . ASN A 1 172 ? 94.981 2.904 255.355 1.00 20.06 147 ASN A N 1
ATOM 1141 C CA . ASN A 1 172 ? 95.482 2.889 253.986 1.00 21.50 147 ASN A CA 1
ATOM 1142 C C . ASN A 1 172 ? 96.156 4.187 253.553 1.00 19.98 147 ASN A C 1
ATOM 1143 O O . ASN A 1 172 ? 96.623 4.290 252.419 1.00 20.64 147 ASN A O 1
ATOM 1148 N N . LEU A 1 173 ? 96.202 5.167 254.451 1.00 16.32 148 LEU A N 1
ATOM 1149 C CA . LEU A 1 173 ? 96.808 6.458 254.150 1.00 14.71 148 LEU A CA 1
ATOM 1150 C C . LEU A 1 173 ? 97.643 6.933 255.330 1.00 15.17 148 LEU A C 1
ATOM 1151 O O . LEU A 1 173 ? 97.701 6.277 256.365 1.00 17.49 148 LEU A O 1
ATOM 1156 N N . THR A 1 174 ? 98.311 8.066 255.147 1.00 15.69 149 THR A N 1
ATOM 1157 C CA . THR A 1 174 ? 98.963 8.788 256.230 1.00 14.96 149 THR A CA 1
ATOM 1158 C C . THR A 1 174 ? 98.559 10.238 256.062 1.00 10.50 149 THR A C 1
ATOM 1159 O O . THR A 1 174 ? 98.082 10.625 254.987 1.00 13.14 149 THR A O 1
ATOM 1163 N N . GLU A 1 175 ? 98.755 11.056 257.092 1.00 13.11 150 GLU A N 1
ATOM 1164 C CA . GLU A 1 175 ? 98.469 12.479 256.949 1.00 11.87 150 GLU A CA 1
ATOM 1165 C C . GLU A 1 175 ? 99.305 13.102 255.834 1.00 11.43 150 GLU A C 1
ATOM 1166 O O . GLU A 1 175 ? 98.803 13.905 255.048 1.00 12.27 150 GLU A O 1
ATOM 1172 N N . GLN A 1 176 ? 100.580 12.730 255.768 1.00 11.49 151 GLN A N 1
ATOM 1173 C CA . GLN A 1 176 ? 101.432 13.217 254.702 1.00 13.14 151 GLN A CA 1
ATOM 1174 C C . GLN A 1 176 ? 100.873 12.884 253.324 1.00 13.41 151 GLN A C 1
ATOM 1175 O O . GLN A 1 176 ? 100.883 13.725 252.423 1.00 12.12 151 GLN A O 1
ATOM 1181 N N . LYS A 1 177 ? 100.381 11.658 253.146 1.00 12.09 152 LYS A N 1
ATOM 1182 C CA . LYS A 1 177 ? 99.820 11.288 251.850 1.00 12.29 152 LYS A CA 1
ATOM 1183 C C . LYS A 1 177 ? 98.566 12.096 251.529 1.00 12.22 152 LYS A C 1
ATOM 1184 O O . LYS A 1 177 ? 98.316 12.402 250.372 1.00 13.81 152 LYS A O 1
ATOM 1190 N N . CYS A 1 178 ? 97.792 12.449 252.554 1.00 12.04 153 CYS A N 1
ATOM 1191 C CA . CYS A 1 178 ? 96.609 13.287 252.348 1.00 12.66 153 CYS A CA 1
ATOM 1192 C C . CYS A 1 178 ? 97.008 14.672 251.854 1.00 10.99 153 CYS A C 1
ATOM 1193 O O . CYS A 1 178 ? 96.427 15.215 250.913 1.00 12.17 153 CYS A O 1
ATOM 1196 N N . ILE A 1 179 ? 98.012 15.245 252.502 1.00 10.65 154 ILE A N 1
ATOM 1197 C CA . ILE A 1 179 ? 98.490 16.552 252.114 1.00 11.55 154 ILE A CA 1
ATOM 1198 C C . ILE A 1 179 ? 99.021 16.529 250.682 1.00 12.58 154 ILE A C 1
ATOM 1199 O O . ILE A 1 179 ? 98.813 17.478 249.920 1.00 14.42 154 ILE A O 1
ATOM 1204 N N . GLU A 1 180 ? 99.683 15.439 250.300 1.00 12.39 155 GLU A N 1
ATOM 1205 C CA . GLU A 1 180 ? 100.189 15.326 248.931 1.00 12.88 155 GLU A CA 1
ATOM 1206 C C . GLU A 1 180 ? 99.091 15.150 247.878 1.00 13.21 155 GLU A C 1
ATOM 1207 O O . GLU A 1 180 ? 99.306 15.429 246.704 1.00 14.74 155 GLU A O 1
ATOM 1213 N N . ILE A 1 181 ? 97.914 14.698 248.298 1.00 11.74 156 ILE A N 1
ATOM 1214 C CA . ILE A 1 181 ? 96.751 14.658 247.417 1.00 16.07 156 ILE A CA 1
ATOM 1215 C C . ILE A 1 181 ? 96.120 16.038 247.315 1.00 12.11 156 ILE A C 1
ATOM 1216 O O . ILE A 1 181 ? 95.803 16.524 246.224 1.00 12.83 156 ILE A O 1
ATOM 1221 N N . VAL A 1 182 ? 95.946 16.679 248.471 1.00 10.96 157 VAL A N 1
ATOM 1222 C CA . VAL A 1 182 ? 95.111 17.862 248.526 1.00 10.95 157 VAL A CA 1
ATOM 1223 C C . VAL A 1 182 ? 95.803 19.129 248.054 1.00 11.97 157 VAL A C 1
ATOM 1224 O O . VAL A 1 182 ? 95.266 19.852 247.229 1.00 12.28 157 VAL A O 1
ATOM 1228 N N . PHE A 1 183 ? 96.998 19.405 248.569 1.00 11.60 158 PHE A N 1
ATOM 1229 C CA . PHE A 1 183 ? 97.622 20.693 248.285 1.00 11.92 158 PHE A CA 1
ATOM 1230 C C . PHE A 1 183 ? 97.901 20.951 246.789 1.00 11.24 158 PHE A C 1
ATOM 1231 O O . PHE A 1 183 ? 97.722 22.075 246.318 1.00 12.60 158 PHE A O 1
ATOM 1239 N N . PRO A 1 184 ? 98.329 19.925 246.039 1.00 10.64 159 PRO A N 1
ATOM 1240 C CA . PRO A 1 184 ? 98.512 20.230 244.614 1.00 13.36 159 PRO A CA 1
ATOM 1241 C C . PRO A 1 184 ? 97.199 20.593 243.916 1.00 13.10 159 PRO A C 1
ATOM 1242 O O . PRO A 1 184 ? 97.204 21.403 242.976 1.00 13.00 159 PRO A O 1
ATOM 1246 N N . LEU A 1 185 ? 96.086 20.021 244.367 1.00 12.63 160 LEU A N 1
ATOM 1247 C CA . LEU A 1 185 ? 94.808 20.359 243.765 1.00 11.92 160 LEU A CA 1
ATOM 1248 C C . LEU A 1 185 ? 94.410 21.783 244.147 1.00 9.90 160 LEU A C 1
ATOM 1249 O O . LEU A 1 185 ? 93.954 22.540 243.303 1.00 10.97 160 LEU A O 1
ATOM 1254 N N . TYR A 1 186 ? 94.552 22.148 245.425 1.00 10.18 161 TYR A N 1
ATOM 1255 C CA . TYR A 1 186 ? 94.262 23.526 245.819 1.00 11.35 161 TYR A CA 1
ATOM 1256 C C . TYR A 1 186 ? 95.128 24.511 245.016 1.00 10.16 161 TYR A C 1
ATOM 1257 O O . TYR A 1 186 ? 94.661 25.561 244.585 1.00 11.98 161 TYR A O 1
ATOM 1266 N N . THR A 1 187 ? 96.397 24.160 244.821 1.00 10.82 162 THR A N 1
ATOM 1267 C CA . THR A 1 187 ? 97.298 25.019 244.065 1.00 12.14 162 THR A CA 1
ATOM 1268 C C . THR A 1 187 ? 96.807 25.182 242.622 1.00 11.35 162 THR A C 1
ATOM 1269 O O . THR A 1 187 ? 96.727 26.297 242.112 1.00 12.16 162 THR A O 1
ATOM 1273 N N . THR A 1 188 ? 96.453 24.073 241.983 1.00 12.09 163 THR A N 1
ATOM 1274 C CA . THR A 1 188 ? 95.882 24.120 240.632 1.00 12.35 163 THR A CA 1
ATOM 1275 C C . THR A 1 188 ? 94.616 24.975 240.589 1.00 12.60 163 THR A C 1
ATOM 1276 O O . THR A 1 188 ? 94.383 25.746 239.652 1.00 12.66 163 THR A O 1
ATOM 1280 N N . ALA A 1 189 ? 93.786 24.842 241.619 1.00 9.41 164 ALA A N 1
ATOM 1281 C CA . ALA A 1 189 ? 92.531 25.579 241.666 1.00 11.02 164 ALA A CA 1
ATOM 1282 C C . ALA A 1 189 ? 92.744 27.082 241.787 1.00 12.37 164 ALA A C 1
ATOM 1283 O O . ALA A 1 189 ? 91.991 27.860 241.203 1.00 11.90 164 ALA A O 1
ATOM 1285 N N . LEU A 1 190 ? 93.754 27.495 242.553 1.00 12.95 165 LEU A N 1
ATOM 1286 C CA . LEU A 1 190 ? 94.065 28.918 242.657 1.00 13.40 165 LEU A CA 1
ATOM 1287 C C . LEU A 1 190 ? 94.578 29.435 241.309 1.00 15.74 165 LEU A C 1
ATOM 1288 O O . LEU A 1 190 ? 94.292 30.568 240.928 1.00 15.21 165 LEU A O 1
ATOM 1293 N N . LYS A 1 191 ? 95.319 28.600 240.582 1.00 12.75 166 LYS A N 1
ATOM 1294 C CA . LYS A 1 191 ? 95.777 28.983 239.245 1.00 16.62 166 LYS A CA 1
ATOM 1295 C C . LYS A 1 191 ? 94.598 29.111 238.288 1.00 14.89 166 LYS A C 1
ATOM 1296 O O . LYS A 1 191 ? 94.492 30.089 237.544 1.00 15.93 166 LYS A O 1
ATOM 1302 N N . ASP A 1 192 ? 93.705 28.126 238.313 1.00 13.58 167 ASP A N 1
ATOM 1303 C CA . ASP A 1 192 ? 92.536 28.159 237.441 1.00 15.40 167 ASP A CA 1
ATOM 1304 C C . ASP A 1 192 ? 91.610 29.328 237.771 1.00 15.14 167 ASP A C 1
ATOM 1305 O O . ASP A 1 192 ? 90.956 29.872 236.887 1.00 15.73 167 ASP A O 1
ATOM 1310 N N . LEU A 1 193 ? 91.545 29.710 239.044 1.00 12.08 168 LEU A N 1
ATOM 1311 C CA . LEU A 1 193 ? 90.774 30.885 239.436 1.00 14.79 168 LEU A CA 1
ATOM 1312 C C . LEU A 1 193 ? 91.280 32.142 238.720 1.00 14.41 168 LEU A C 1
ATOM 1313 O O . LEU A 1 193 ? 90.489 32.943 238.221 1.00 15.36 168 LEU A O 1
ATOM 1318 N N . CYS A 1 194 ? 92.596 32.307 238.665 1.00 15.43 169 CYS A N 1
ATOM 1319 C CA . CYS A 1 194 ? 93.192 33.449 237.972 1.00 15.44 169 CYS A CA 1
ATOM 1320 C C . CYS A 1 194 ? 92.820 33.466 236.502 1.00 17.50 169 CYS A C 1
ATOM 1321 O O . CYS A 1 194 ? 92.531 34.525 235.939 1.00 18.59 169 CYS A O 1
ATOM 1324 N N . THR A 1 195 ? 92.818 32.288 235.888 1.00 16.78 170 THR A N 1
ATOM 1325 C CA . THR A 1 195 ? 92.447 32.174 234.482 1.00 20.48 170 THR A CA 1
ATOM 1326 C C . THR A 1 195 ? 91.042 32.710 234.272 1.00 18.94 170 THR A C 1
ATOM 1327 O O . THR A 1 195 ? 90.799 33.522 233.380 1.00 19.97 170 THR A O 1
ATOM 1331 N N . HIS A 1 196 ? 90.119 32.283 235.121 1.00 15.60 171 HIS A N 1
ATOM 1332 C CA . HIS A 1 196 ? 88.728 32.678 234.971 1.00 15.46 171 HIS A CA 1
ATOM 1333 C C . HIS A 1 196 ? 88.485 34.134 235.344 1.00 17.88 171 HIS A C 1
ATOM 1334 O O . HIS A 1 196 ? 87.534 34.739 234.856 1.00 24.16 171 HIS A O 1
ATOM 1341 N N . LEU A 1 197 ? 89.342 34.690 236.195 1.00 17.28 172 LEU A N 1
ATOM 1342 C CA . LEU A 1 197 ? 89.259 36.101 236.571 1.00 17.86 172 LEU A CA 1
ATOM 1343 C C . LEU A 1 197 ? 89.993 36.990 235.569 1.00 22.56 172 LEU A C 1
ATOM 1344 O O . LEU A 1 197 ? 89.902 38.218 235.634 1.00 23.94 172 LEU A O 1
ATOM 1349 N N A SER A 1 198 ? 90.709 36.364 234.640 0.68 19.77 173 SER A N 1
ATOM 1350 N N B SER A 1 198 ? 90.720 36.348 234.657 0.32 19.83 173 SER A N 1
ATOM 1351 C CA A SER A 1 198 ? 91.555 37.079 233.687 0.68 20.47 173 SER A CA 1
ATOM 1352 C CA B SER A 1 198 ? 91.573 37.027 233.684 0.32 20.53 173 SER A CA 1
ATOM 1353 C C A SER A 1 198 ? 92.562 37.974 234.404 0.68 25.95 173 SER A C 1
ATOM 1354 C C B SER A 1 198 ? 92.595 37.937 234.366 0.32 25.80 173 SER A C 1
ATOM 1355 O O A SER A 1 198 ? 92.739 39.139 234.043 0.68 26.86 173 SER A O 1
ATOM 1356 O O B SER A 1 198 ? 92.812 39.072 233.942 0.32 26.82 173 SER A O 1
ATOM 1361 N N . ILE A 1 199 ? 93.216 37.428 235.426 1.00 20.23 174 ILE A N 1
ATOM 1362 C CA . ILE A 1 199 ? 94.284 38.147 236.119 1.00 19.52 174 ILE A CA 1
ATOM 1363 C C . ILE A 1 199 ? 95.525 37.267 236.146 1.00 16.76 174 ILE A C 1
ATOM 1364 O O . ILE A 1 199 ? 95.424 36.045 236.035 1.00 20.78 174 ILE A O 1
ATOM 1369 N N . PRO A 1 200 ? 96.712 37.879 236.260 1.00 19.91 175 PRO A N 1
ATOM 1370 C CA . PRO A 1 200 ? 97.894 37.013 236.204 1.00 23.65 175 PRO A CA 1
ATOM 1371 C C . PRO A 1 200 ? 98.048 36.164 237.464 1.00 20.92 175 PRO A C 1
ATOM 1372 O O . PRO A 1 200 ? 97.531 36.545 238.516 1.00 20.05 175 PRO A O 1
ATOM 1376 N N . GLU A 1 201 ? 98.739 35.033 237.349 1.00 23.98 176 GLU A N 1
ATOM 1377 C CA . GLU A 1 201 ? 98.965 34.142 238.488 1.00 28.75 176 GLU A CA 1
ATOM 1378 C C . GLU A 1 201 ? 99.725 34.825 239.610 1.00 26.03 176 GLU A C 1
ATOM 1379 O O . GLU A 1 201 ? 99.605 34.440 240.771 1.00 28.08 176 GLU A O 1
ATOM 1385 N N . SER A 1 202 ? 100.502 35.844 239.257 1.00 22.76 177 SER A N 1
ATOM 1386 C CA . SER A 1 202 ? 101.247 36.629 240.230 1.00 26.65 177 SER A CA 1
ATOM 1387 C C . SER A 1 202 ? 100.317 37.379 241.184 1.00 21.57 177 SER A C 1
ATOM 1388 O O . SER A 1 202 ? 100.770 37.928 242.187 1.00 23.23 177 SER A O 1
ATOM 1391 N N . SER A 1 203 ? 99.022 37.391 240.866 1.00 20.40 178 SER A N 1
ATOM 1392 C CA . SER A 1 203 ? 98.007 38.000 241.721 1.00 18.39 178 SER A CA 1
ATOM 1393 C C . SER A 1 203 ? 97.834 37.215 243.005 1.00 16.72 178 SER A C 1
ATOM 1394 O O . SER A 1 203 ? 97.300 37.727 243.986 1.00 17.68 178 SER A O 1
ATOM 1397 N N . VAL A 1 204 ? 98.261 35.960 242.972 1.00 18.44 179 VAL A N 1
ATOM 139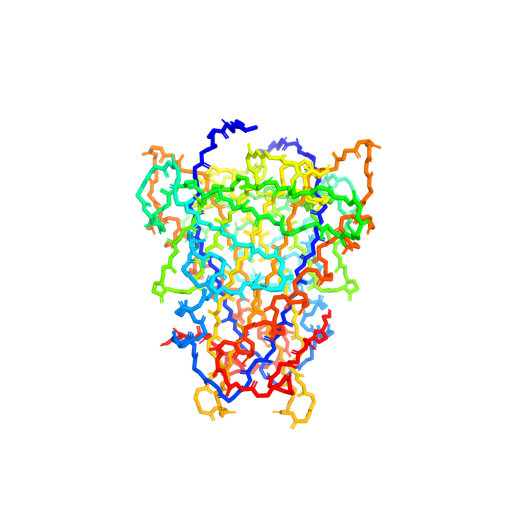8 C CA . VAL A 1 204 ? 98.057 35.063 244.100 1.00 15.74 179 VAL A CA 1
ATOM 1399 C C . VAL A 1 204 ? 99.359 34.827 244.851 1.00 15.45 179 VAL A C 1
ATOM 1400 O O . VAL A 1 204 ? 100.371 34.450 244.263 1.00 16.72 179 VAL A O 1
ATOM 1404 N N . THR A 1 205 ? 99.327 35.059 246.158 1.00 13.43 180 THR A N 1
ATOM 1405 C CA . THR A 1 205 ? 100.465 34.768 247.010 1.00 12.67 180 THR A CA 1
ATOM 1406 C C . THR A 1 205 ? 100.044 33.821 248.113 1.00 15.74 180 THR A C 1
ATOM 1407 O O . THR A 1 205 ? 99.165 34.150 248.881 1.00 13.87 180 THR A O 1
ATOM 1411 N N . LEU A 1 206 ? 100.673 32.657 248.188 1.00 14.16 181 LEU A N 1
ATOM 1412 C CA . LEU A 1 206 ? 100.432 31.753 249.309 1.00 9.74 181 LEU A CA 1
ATOM 1413 C C . LEU A 1 206 ? 101.037 32.332 250.583 1.00 11.05 181 LEU A C 1
ATOM 1414 O O . LEU A 1 206 ? 102.230 32.640 250.628 1.00 11.52 181 LEU A O 1
ATOM 1419 N N . LEU A 1 207 ? 100.233 32.471 251.633 1.00 10.98 182 LEU A N 1
ATOM 1420 C CA . LEU A 1 207 ? 100.751 33.021 252.878 1.00 8.62 182 LEU A CA 1
ATOM 1421 C C . LEU A 1 207 ? 101.594 31.987 253.589 1.00 11.03 182 LEU A C 1
ATOM 1422 O O . LEU A 1 207 ? 101.281 30.796 253.560 1.00 14.47 182 LEU A O 1
ATOM 1427 N N . ASP A 1 208 ? 102.693 32.460 254.180 1.00 12.02 183 ASP A N 1
ATOM 1428 C CA . ASP A 1 208 ? 103.698 31.622 254.842 1.00 15.41 183 ASP A CA 1
ATOM 1429 C C . ASP A 1 208 ? 104.370 30.627 253.911 1.00 15.84 183 ASP A C 1
ATOM 1430 O O . ASP A 1 208 ? 104.804 29.560 254.348 1.00 17.94 183 ASP A O 1
ATOM 1435 N N . ASP A 1 209 ? 104.488 30.990 252.638 1.00 14.76 184 ASP A N 1
ATOM 1436 C CA . ASP A 1 209 ? 105.388 30.257 251.748 1.00 19.62 184 ASP A CA 1
ATOM 1437 C C . ASP A 1 209 ? 106.856 30.645 252.013 1.00 20.92 184 ASP A C 1
ATOM 1438 O O . ASP A 1 209 ? 107.762 30.255 251.270 1.00 25.83 184 ASP A O 1
ATOM 1444 N N . GLU B 1 34 ? 78.897 5.286 241.341 1.00 44.77 9 GLU B N 1
ATOM 1445 C CA . GLU B 1 34 ? 77.775 6.184 241.086 1.00 44.71 9 GLU B CA 1
ATOM 1446 C C . GLU B 1 34 ? 76.730 6.084 242.188 1.00 45.82 9 GLU B C 1
ATOM 1447 O O . GLU B 1 34 ? 75.549 5.855 241.931 1.00 48.47 9 GLU B O 1
ATOM 1453 N N . GLN B 1 35 ? 77.187 6.260 243.420 1.00 45.52 10 GLN B N 1
ATOM 1454 C CA . GLN B 1 35 ? 76.311 6.272 244.577 1.00 33.70 10 GLN B CA 1
ATOM 1455 C C . GLN B 1 35 ? 76.915 7.188 245.623 1.00 24.74 10 GLN B C 1
ATOM 1456 O O . GLN B 1 35 ? 78.127 7.409 245.641 1.00 25.11 10 GLN B O 1
ATOM 1462 N N . PHE B 1 36 ? 76.074 7.721 246.496 1.00 22.87 11 PHE B N 1
ATOM 1463 C CA . PHE B 1 36 ? 76.579 8.574 247.554 1.00 20.14 11 PHE B CA 1
ATOM 1464 C C . PHE B 1 36 ? 75.753 8.408 248.813 1.00 23.18 11 PHE B C 1
ATOM 1465 O O . PHE B 1 36 ? 74.623 7.917 248.769 1.00 21.10 11 PHE B O 1
ATOM 1473 N N . GLN B 1 37 ? 76.325 8.826 249.934 1.00 16.98 12 GLN B N 1
ATOM 1474 C CA . GLN B 1 37 ? 75.660 8.694 251.219 1.00 21.57 12 GLN B CA 1
ATOM 1475 C C . GLN B 1 37 ? 75.412 10.055 251.846 1.00 22.08 12 GLN B C 1
ATOM 1476 O O . GLN B 1 37 ? 76.348 10.726 252.293 1.00 21.62 12 GLN B O 1
ATOM 1482 N N . LEU B 1 38 ? 74.146 10.454 251.885 1.00 16.69 13 LEU B N 1
ATOM 1483 C CA . LEU B 1 38 ? 73.785 11.752 252.422 1.00 15.72 13 LEU B CA 1
ATOM 1484 C C . LEU B 1 38 ? 74.068 11.827 253.905 1.00 17.97 13 LEU B C 1
ATOM 1485 O O . LEU B 1 38 ? 73.887 10.857 254.629 1.00 18.74 13 LEU B O 1
ATOM 1490 N N . ARG B 1 39 ? 74.504 12.991 254.355 1.00 16.76 14 ARG B N 1
ATOM 1491 C CA . ARG B 1 39 ? 74.663 13.214 255.777 1.00 15.97 14 ARG B CA 1
ATOM 1492 C C . ARG B 1 39 ? 73.955 14.506 256.194 1.00 15.52 14 ARG B C 1
ATOM 1493 O O . ARG B 1 39 ? 73.438 15.240 255.357 1.00 14.85 14 ARG B O 1
ATOM 1501 N N . GLY B 1 40 ? 73.927 14.775 257.492 1.00 16.62 15 GLY B N 1
ATOM 1502 C CA . GLY B 1 40 ? 73.310 15.989 257.995 1.00 15.79 15 GLY B CA 1
ATOM 1503 C C . GLY B 1 40 ? 74.158 17.223 257.771 1.00 16.86 15 GLY B C 1
ATOM 1504 O O . GLY B 1 40 ? 75.371 17.128 257.598 1.00 17.12 15 GLY B O 1
ATOM 1505 N N . VAL B 1 41 ? 73.520 18.387 257.782 1.00 13.60 16 VAL B N 1
ATOM 1506 C CA . VAL B 1 41 ? 74.236 19.649 257.628 1.00 12.86 16 VAL B CA 1
ATOM 1507 C C . VAL B 1 41 ? 74.766 20.115 258.983 1.00 11.16 16 VAL B C 1
ATOM 1508 O O . VAL B 1 41 ? 74.452 19.535 260.027 1.00 13.26 16 VAL B O 1
ATOM 1512 N N . LEU B 1 42 ? 75.606 21.143 258.952 1.00 11.08 17 LEU B N 1
ATOM 1513 C CA . LEU B 1 42 ? 76.148 21.706 260.177 1.00 9.22 17 LEU B CA 1
ATOM 1514 C C . LEU B 1 42 ? 75.747 23.160 260.345 1.00 10.22 17 LEU B C 1
ATOM 1515 O O . LEU B 1 42 ? 75.389 23.839 259.383 1.00 16.60 17 LEU B O 1
ATOM 1520 N N . TRP B 1 43 ? 75.849 23.634 261.580 1.00 9.60 18 TRP B N 1
ATOM 1521 C CA . TRP B 1 43 ? 75.785 25.047 261.895 1.00 9.72 18 TRP B CA 1
ATOM 1522 C C . TRP B 1 43 ? 77.203 25.568 262.057 1.00 9.49 18 TRP B C 1
ATOM 1523 O O . TRP B 1 43 ? 78.118 24.788 262.327 1.00 10.89 18 TRP B O 1
ATOM 1534 N N . GLY B 1 44 ? 77.398 26.873 261.928 1.00 9.26 19 GLY B N 1
ATOM 1535 C CA . GLY B 1 44 ? 78.722 27.426 262.183 1.00 10.98 19 GLY B CA 1
ATOM 1536 C C . GLY B 1 44 ? 79.016 28.736 261.489 1.00 12.04 19 GLY B C 1
ATOM 1537 O O . GLY B 1 44 ? 78.203 29.246 260.704 1.00 11.71 19 GLY B O 1
ATOM 1538 N N . LYS B 1 45 ? 80.185 29.300 261.794 1.00 10.01 20 LYS B N 1
ATOM 1539 C CA . LYS B 1 45 ? 80.622 30.524 261.140 1.00 10.09 20 LYS B CA 1
ATOM 1540 C C . LYS B 1 45 ? 82.108 30.681 261.309 1.00 11.45 20 LYS B C 1
ATOM 1541 O O . LYS B 1 45 ? 82.652 30.260 262.321 1.00 10.67 20 LYS B O 1
ATOM 1547 N N . ALA B 1 46 ? 82.741 31.280 260.310 1.00 11.79 21 ALA B N 1
ATOM 1548 C CA . ALA B 1 46 ? 84.165 31.595 260.350 1.00 10.97 21 ALA B CA 1
ATOM 1549 C C . ALA B 1 46 ? 84.373 33.103 260.391 1.00 14.48 21 ALA B C 1
ATOM 1550 O O . ALA B 1 46 ? 83.649 33.864 259.744 1.00 13.02 21 ALA B O 1
ATOM 1552 N N . TYR B 1 47 ? 85.388 33.520 261.140 1.00 9.79 22 TYR B N 1
ATOM 1553 C CA . TYR B 1 47 ? 85.736 34.927 261.319 1.00 10.21 22 TYR B CA 1
ATOM 1554 C C . TYR B 1 47 ? 87.212 35.083 261.032 1.00 11.29 22 TYR B C 1
ATOM 1555 O O . TYR B 1 47 ? 87.991 34.181 261.332 1.00 12.81 22 TYR B O 1
ATOM 1564 N N . SER B 1 48 ? 87.607 36.231 260.488 1.00 11.11 23 SER B N 1
ATOM 1565 C CA . SER B 1 48 ? 89.032 36.539 260.358 1.00 9.56 23 SER B CA 1
ATOM 1566 C C . SER B 1 48 ? 89.310 37.967 260.820 1.00 11.90 23 SER B C 1
ATOM 1567 O O . SER B 1 48 ? 88.524 38.880 260.528 1.00 13.56 23 SER B O 1
ATOM 1570 N N . TRP B 1 49 ? 90.426 38.146 261.532 1.00 11.08 24 TRP B N 1
ATOM 1571 C CA . TRP B 1 49 ? 90.913 39.458 261.952 1.00 10.97 24 TRP B CA 1
ATOM 1572 C C . TRP B 1 49 ? 92.302 39.696 261.404 1.00 11.50 24 TRP B C 1
ATOM 1573 O O . TRP B 1 49 ? 93.104 38.770 261.300 1.00 11.80 24 TRP B O 1
ATOM 1584 N N . LYS B 1 50 ? 92.587 40.951 261.076 1.00 9.85 25 LYS B N 1
ATOM 1585 C CA . LYS B 1 50 ? 93.951 41.388 260.809 1.00 11.50 25 LYS B CA 1
ATOM 1586 C C . LYS B 1 50 ? 94.527 42.010 262.075 1.00 14.37 25 LYS B C 1
ATOM 1587 O O . LYS B 1 50 ? 93.883 42.856 262.712 1.00 13.90 25 LYS B O 1
ATOM 1593 N N . ILE B 1 51 ? 95.724 41.575 262.452 1.00 11.23 26 ILE B N 1
ATOM 1594 C CA . ILE B 1 51 ? 96.383 42.102 263.637 1.00 9.50 26 ILE B CA 1
ATOM 1595 C C . ILE B 1 51 ? 97.714 42.717 263.239 1.00 12.61 26 ILE B C 1
ATOM 1596 O O . ILE B 1 51 ? 98.563 42.059 262.636 1.00 14.58 26 ILE B O 1
ATOM 1601 N N . THR B 1 52 ? 97.884 43.988 263.572 1.00 12.23 27 THR B N 1
ATOM 1602 C CA . THR B 1 52 ? 99.125 44.691 263.262 1.00 15.01 27 THR B CA 1
ATOM 1603 C C . THR B 1 52 ? 99.926 44.891 264.538 1.00 16.01 27 THR B C 1
ATOM 1604 O O . THR B 1 52 ? 99.421 44.673 265.644 1.00 14.96 27 THR B O 1
ATOM 1608 N N . GLY B 1 53 ? 101.182 45.294 264.378 1.00 14.00 28 GLY B N 1
ATOM 1609 C CA . GLY B 1 53 ? 102.014 45.673 265.510 1.00 18.81 28 GLY B CA 1
ATOM 1610 C C . GLY B 1 53 ? 102.573 44.547 266.359 1.00 16.77 28 GLY B C 1
ATOM 1611 O O . GLY B 1 53 ? 103.018 44.777 267.481 1.00 18.65 28 GLY B O 1
ATOM 1612 N N . THR B 1 54 ? 102.573 43.332 265.823 1.00 14.53 29 THR B N 1
ATOM 1613 C CA . THR B 1 54 ? 103.104 42.188 266.560 1.00 16.54 29 THR B CA 1
ATOM 1614 C C . THR B 1 54 ? 103.707 41.222 265.540 1.00 18.60 29 THR B C 1
ATOM 1615 O O . THR B 1 54 ? 103.945 41.608 264.394 1.00 22.81 29 THR B O 1
ATOM 1619 N N . THR B 1 55 ? 103.998 39.994 265.952 1.00 16.21 30 THR B N 1
ATOM 1620 C CA . THR B 1 55 ? 104.478 38.975 265.022 1.00 15.31 30 THR B CA 1
ATOM 1621 C C . THR B 1 55 ? 103.660 37.709 265.215 1.00 13.12 30 THR B C 1
ATOM 1622 O O . THR B 1 55 ? 103.067 37.509 266.278 1.00 13.37 30 THR B O 1
ATOM 1626 N N . ILE B 1 56 ? 103.649 36.845 264.206 1.00 12.43 31 ILE B N 1
ATOM 1627 C CA . ILE B 1 56 ? 102.885 35.613 264.296 1.00 14.00 31 ILE B CA 1
ATOM 1628 C C . ILE B 1 56 ? 103.401 34.732 265.432 1.00 12.96 31 ILE B C 1
ATOM 1629 O O . ILE B 1 56 ? 102.632 34.035 266.085 1.00 13.78 31 ILE B O 1
ATOM 1634 N N A ASP B 1 57 ? 104.695 34.758 265.722 0.54 13.60 32 ASP B N 1
ATOM 1635 N N B ASP B 1 57 ? 104.705 34.820 265.669 0.46 13.49 32 ASP B N 1
ATOM 1636 C CA A ASP B 1 57 ? 105.138 33.852 266.779 0.54 13.13 32 ASP B CA 1
ATOM 1637 C CA B ASP B 1 57 ? 105.369 34.042 266.699 0.46 13.42 32 ASP B CA 1
ATOM 1638 C C A ASP B 1 57 ? 104.912 34.428 268.175 0.54 12.64 32 ASP B C 1
ATOM 1639 C C B ASP B 1 57 ? 104.877 34.444 268.076 0.46 12.62 32 ASP B C 1
ATOM 1640 O O A ASP B 1 57 ? 104.799 33.670 269.135 0.54 13.59 32 ASP B O 1
ATOM 1641 O O B ASP B 1 57 ? 104.565 33.596 268.907 0.46 12.31 32 ASP B O 1
ATOM 1650 N N . LYS B 1 58 ? 104.794 35.749 268.301 1.00 12.04 33 LYS B N 1
ATOM 1651 C CA . LYS B 1 58 ? 104.316 36.297 269.572 1.00 11.55 33 LYS B CA 1
ATOM 1652 C C . LYS B 1 58 ? 102.835 35.965 269.796 1.00 9.95 33 LYS B C 1
ATOM 1653 O O . LYS B 1 58 ? 102.447 35.562 270.901 1.00 11.88 33 LYS B O 1
ATOM 1659 N N . VAL B 1 59 ? 102.012 36.134 268.762 1.00 12.83 34 VAL B N 1
ATOM 1660 C CA . VAL B 1 59 ? 100.603 35.754 268.856 1.00 10.18 34 VAL B CA 1
ATOM 1661 C C . VAL B 1 59 ? 100.480 34.274 269.196 1.00 11.78 34 VAL B C 1
ATOM 1662 O O . VAL B 1 59 ? 99.730 33.883 270.089 1.00 11.15 34 VAL B O 1
ATOM 1666 N N . TRP B 1 60 ? 101.238 33.447 268.489 1.00 10.53 35 TRP B N 1
ATOM 1667 C CA . TRP B 1 60 ? 101.187 32.009 268.716 1.00 10.64 35 TRP B CA 1
ATOM 1668 C C . TRP B 1 60 ? 101.610 31.601 270.135 1.00 11.60 35 TRP B C 1
ATOM 1669 O O . TRP B 1 60 ? 101.056 30.654 270.685 1.00 12.23 35 TRP B O 1
ATOM 1680 N N . SER B 1 61 ? 102.568 32.307 270.740 1.00 11.56 36 SER B N 1
ATOM 1681 C CA . SER B 1 61 ? 102.994 31.959 272.104 1.00 13.30 36 SER B CA 1
ATOM 1682 C C . SER B 1 61 ? 101.827 32.007 273.103 1.00 16.53 36 SER B C 1
ATOM 1683 O O . SER B 1 61 ? 101.833 31.312 274.129 1.00 16.02 36 SER B O 1
ATOM 1686 N N A ILE B 1 62 ? 100.845 32.850 272.804 0.59 13.74 37 ILE B N 1
ATOM 1687 N N B ILE B 1 62 ? 100.811 32.805 272.793 0.41 13.72 37 ILE B N 1
ATOM 1688 C CA A ILE B 1 62 ? 99.654 32.985 273.627 0.59 13.36 37 ILE B CA 1
ATOM 1689 C CA B ILE B 1 62 ? 99.658 32.944 273.673 0.41 13.32 37 ILE B CA 1
ATOM 1690 C C A ILE B 1 62 ? 98.576 32.022 273.149 0.59 13.14 37 ILE B C 1
ATOM 1691 C C B ILE B 1 62 ? 98.474 32.113 273.186 0.41 13.00 37 ILE B C 1
ATOM 1692 O O A ILE B 1 62 ? 98.117 31.150 273.887 0.59 13.29 37 ILE B O 1
ATOM 1693 O O B ILE B 1 62 ? 97.824 31.419 273.971 0.41 12.44 37 ILE B O 1
ATOM 1702 N N . VAL B 1 63 ? 98.205 32.182 271.886 1.00 11.09 38 VAL B N 1
ATOM 1703 C CA . VAL B 1 63 ? 97.060 31.488 271.307 1.00 11.03 38 VAL B CA 1
ATOM 1704 C C . VAL B 1 63 ? 97.301 29.980 271.174 1.00 10.89 38 VAL B C 1
ATOM 1705 O O . VAL B 1 63 ? 96.398 29.165 271.387 1.00 13.76 38 VAL B O 1
ATOM 1709 N N . GLY B 1 64 ? 98.538 29.605 270.868 1.00 12.65 39 GLY B N 1
ATOM 1710 C CA . GLY B 1 64 ? 98.854 28.211 270.627 1.00 14.40 39 GLY B CA 1
ATOM 1711 C C . GLY B 1 64 ? 99.118 27.379 271.873 1.00 16.42 39 GLY B C 1
ATOM 1712 O O . GLY B 1 64 ? 99.228 26.151 271.772 1.00 13.70 39 GLY B O 1
ATOM 1713 N N . ASP B 1 65 ? 99.224 28.028 273.037 1.00 13.65 40 ASP B N 1
ATOM 1714 C CA . ASP B 1 65 ? 99.435 27.302 274.293 1.00 12.06 40 ASP B CA 1
ATOM 1715 C C . ASP B 1 65 ? 98.086 26.807 274.782 1.00 11.86 40 ASP B C 1
ATOM 1716 O O . ASP B 1 65 ? 97.480 27.340 275.719 1.00 13.21 40 ASP B O 1
ATOM 1721 N N . TYR B 1 66 ? 97.629 25.769 274.102 1.00 11.47 41 TYR B N 1
ATOM 1722 C CA . TYR B 1 66 ? 96.271 25.263 274.238 1.00 12.69 41 TYR B CA 1
ATOM 1723 C C . TYR B 1 66 ? 95.858 24.964 275.682 1.00 12.35 41 TYR B C 1
ATOM 1724 O O . TYR B 1 66 ? 94.783 25.379 276.126 1.00 12.13 41 TYR B O 1
ATOM 1733 N N . VAL B 1 67 ? 96.699 24.252 276.424 1.00 12.06 42 VAL B N 1
ATOM 1734 C CA . VAL B 1 67 ? 96.291 23.856 277.773 1.00 13.20 42 VAL B CA 1
ATOM 1735 C C . VAL B 1 67 ? 96.423 24.986 278.789 1.00 14.42 42 VAL B C 1
ATOM 1736 O O . VAL B 1 67 ? 95.983 24.838 279.929 1.00 16.48 42 VAL B O 1
ATOM 1740 N N . ARG B 1 68 ? 96.986 26.119 278.383 1.00 12.01 43 ARG B N 1
ATOM 1741 C CA . ARG B 1 68 ? 97.059 27.283 279.259 1.00 12.28 43 ARG B CA 1
ATOM 1742 C C . ARG B 1 68 ? 96.267 28.463 278.706 1.00 12.84 43 ARG B C 1
ATOM 1743 O O . ARG B 1 68 ? 96.742 29.595 278.629 1.00 13.34 43 ARG B O 1
ATOM 1751 N N . VAL B 1 69 ? 95.023 28.187 278.348 1.00 12.24 44 VAL B N 1
ATOM 1752 C CA . VAL B 1 69 ? 94.135 29.223 277.832 1.00 12.81 44 VAL B CA 1
ATOM 1753 C C . VAL B 1 69 ? 93.819 30.293 278.902 1.00 11.39 44 VAL B C 1
ATOM 1754 O O . VAL B 1 69 ? 93.371 31.385 278.573 1.00 11.96 44 VAL B O 1
ATOM 1758 N N . ASP B 1 70 ? 94.085 29.995 280.173 1.00 11.80 45 ASP B N 1
ATOM 1759 C CA . ASP B 1 70 ? 93.958 31.002 281.222 1.00 11.56 45 ASP B CA 1
ATOM 1760 C C . ASP B 1 70 ? 94.963 32.142 281.050 1.00 13.90 45 ASP B C 1
ATOM 1761 O O . ASP B 1 70 ? 94.758 33.239 281.572 1.00 15.66 45 ASP B O 1
ATOM 1766 N N . ASN B 1 71 ? 96.051 31.879 280.328 1.00 12.10 46 ASN B N 1
ATOM 1767 C CA . ASN B 1 71 ? 97.031 32.914 280.013 1.00 13.21 46 ASN B CA 1
ATOM 1768 C C . ASN B 1 71 ? 96.656 33.725 278.782 1.00 14.85 46 ASN B C 1
ATOM 1769 O O . ASN B 1 71 ? 97.370 34.650 278.404 1.00 16.44 46 ASN B O 1
ATOM 1774 N N . TRP B 1 72 ? 95.552 33.352 278.139 1.00 11.81 47 TRP B N 1
ATOM 1775 C CA . TRP B 1 72 ? 95.068 34.081 276.979 1.00 10.63 47 TRP B CA 1
ATOM 1776 C C . TRP B 1 72 ? 93.758 34.795 277.314 1.00 10.54 47 TRP B C 1
ATOM 1777 O O . TRP B 1 72 ? 93.747 36.013 277.459 1.00 12.31 47 TRP B O 1
ATOM 1788 N N . VAL B 1 73 ? 92.668 34.039 277.445 1.00 11.57 48 VAL B N 1
ATOM 1789 C CA . VAL B 1 73 ? 91.345 34.643 277.600 1.00 12.32 48 VAL B CA 1
ATOM 1790 C C . VAL B 1 73 ? 91.082 34.879 279.081 1.00 12.71 48 VAL B C 1
ATOM 1791 O O . VAL B 1 73 ? 90.167 34.309 279.683 1.00 13.14 48 VAL B O 1
ATOM 1795 N N A SER B 1 74 ? 91.890 35.755 279.663 0.60 13.70 49 SER B N 1
ATOM 1796 N N B SER B 1 74 ? 91.918 35.740 279.653 0.40 13.68 49 SER B N 1
ATOM 1797 C CA A SER B 1 74 ? 91.864 35.979 281.105 0.60 14.65 49 SER B CA 1
ATOM 1798 C CA B SER B 1 74 ? 92.011 35.925 281.098 0.40 14.99 49 SER B CA 1
ATOM 1799 C C A SER B 1 74 ? 90.650 36.773 281.589 0.60 15.68 49 SER B C 1
ATOM 1800 C C B SER B 1 74 ? 90.800 36.608 281.725 0.40 15.80 49 SER B C 1
ATOM 1801 O O A SER B 1 74 ? 90.411 36.857 282.791 0.60 15.56 49 SER B O 1
ATOM 1802 O O B SER B 1 74 ? 90.613 36.544 282.938 0.40 15.73 49 SER B O 1
ATOM 1807 N N A SER B 1 75 ? 89.880 37.347 280.666 0.60 15.76 50 SER B N 1
ATOM 1808 N N B SER B 1 75 ? 89.984 37.270 280.913 0.40 15.96 50 SER B N 1
ATOM 1809 C CA A SER B 1 75 ? 88.629 38.015 281.043 0.60 15.33 50 SER B CA 1
ATOM 1810 C CA B SER B 1 75 ? 88.790 37.923 281.443 0.40 16.16 50 SER B CA 1
ATOM 1811 C C A SER B 1 75 ? 87.532 37.008 281.359 0.60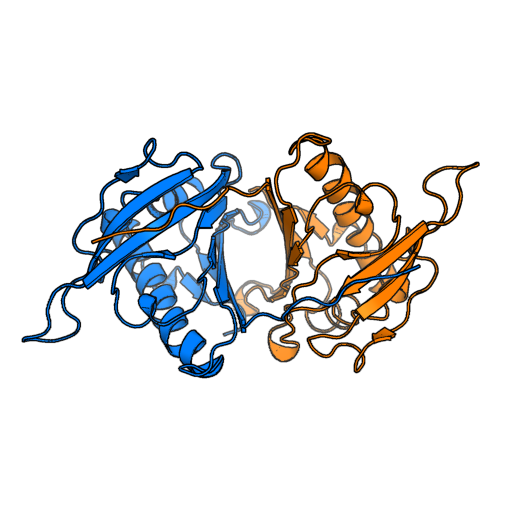 18.31 50 SER B C 1
ATOM 1812 C C B SER B 1 75 ? 87.649 36.927 281.640 0.40 17.79 50 SER B C 1
ATOM 1813 O O A SER B 1 75 ? 86.477 37.373 281.872 0.60 18.41 50 SER B O 1
ATOM 1814 O O B SER B 1 75 ? 86.668 37.232 282.316 0.40 18.43 50 SER B O 1
ATOM 1819 N N . VAL B 1 76 ? 87.786 35.741 281.046 1.00 13.43 51 VAL B N 1
ATOM 1820 C CA . VAL B 1 76 ? 86.755 34.704 281.112 1.00 12.60 51 VAL B CA 1
ATOM 1821 C C . VAL B 1 76 ? 87.242 33.480 281.879 1.00 13.03 51 VAL B C 1
ATOM 1822 O O . VAL B 1 76 ? 86.502 32.880 282.663 1.00 13.98 51 VAL B O 1
ATOM 1826 N N . VAL B 1 77 ? 88.502 33.113 281.650 1.00 10.94 52 VAL B N 1
ATOM 1827 C CA . VAL B 1 77 ? 89.045 31.878 282.183 1.00 12.09 52 VAL B CA 1
ATOM 1828 C C . VAL B 1 77 ? 89.914 32.150 283.406 1.00 12.73 52 VAL B C 1
ATOM 1829 O O . VAL B 1 77 ? 90.835 32.975 283.358 1.00 14.58 52 VAL B O 1
ATOM 1833 N N . LYS B 1 78 ? 89.592 31.452 284.495 1.00 11.41 53 LYS B N 1
ATOM 1834 C CA . LYS B 1 78 ? 90.287 31.588 285.773 1.00 13.17 53 LYS B CA 1
ATOM 1835 C C . LYS B 1 78 ? 91.524 30.701 285.845 1.00 15.27 53 LYS B C 1
ATOM 1836 O O . LYS B 1 78 ? 92.589 31.137 286.271 1.00 16.27 53 LYS B O 1
ATOM 1842 N N . SER B 1 79 ? 91.382 29.457 285.404 1.00 12.56 54 SER B N 1
ATOM 1843 C CA . SER B 1 79 ? 92.453 28.476 285.513 1.00 11.70 54 SER B CA 1
ATOM 1844 C C . SER B 1 79 ? 92.287 27.408 284.440 1.00 14.08 54 SER B C 1
ATOM 1845 O O . SER B 1 79 ? 91.187 27.211 283.905 1.00 12.36 54 SER B O 1
ATOM 1848 N N . SER B 1 80 ? 93.375 26.721 284.122 1.00 14.14 55 SER B N 1
ATOM 1849 C CA . SER B 1 80 ? 93.354 25.742 283.055 1.00 12.52 55 SER B CA 1
ATOM 1850 C C . SER B 1 80 ? 94.498 24.764 283.226 1.00 16.52 55 SER B C 1
ATOM 1851 O O . SER B 1 80 ? 95.598 25.163 283.596 1.00 17.93 55 SER B O 1
ATOM 1854 N N A HIS B 1 81 ? 94.246 23.488 282.968 0.51 15.88 56 HIS B N 1
ATOM 1855 N N B HIS B 1 81 ? 94.245 23.490 282.941 0.49 15.87 56 HIS B N 1
ATOM 1856 C CA A HIS B 1 81 ? 95.336 22.524 282.949 0.51 15.57 56 HIS B CA 1
ATOM 1857 C CA B HIS B 1 81 ? 95.276 22.461 283.051 0.49 15.84 56 HIS B CA 1
ATOM 1858 C C A HIS B 1 81 ? 95.001 21.277 282.146 0.51 17.95 56 HIS B C 1
ATOM 1859 C C B HIS B 1 81 ? 94.998 21.306 282.092 0.49 17.92 56 HIS B C 1
ATOM 1860 O O A HIS B 1 81 ? 93.833 20.958 281.911 0.51 15.49 56 HIS B O 1
ATOM 1861 O O B HIS B 1 81 ? 93.852 21.076 281.703 0.49 14.87 56 HIS B O 1
ATOM 1874 N N . VAL B 1 82 ? 96.044 20.583 281.708 1.00 17.15 57 VAL B N 1
ATOM 1875 C CA . VAL B 1 82 ? 95.863 19.348 280.968 1.00 16.81 57 VAL B CA 1
ATOM 1876 C C . VAL B 1 82 ? 95.360 18.276 281.940 1.00 18.20 57 VAL B C 1
ATOM 1877 O O . VAL B 1 82 ? 95.825 18.187 283.085 1.00 21.57 57 VAL B O 1
ATOM 1881 N N . VAL B 1 83 ? 94.382 17.485 281.503 1.00 14.42 58 VAL B N 1
ATOM 1882 C CA . VAL B 1 83 ? 93.829 16.413 282.330 1.00 15.85 58 VAL B CA 1
ATOM 1883 C C . VAL B 1 83 ? 93.899 15.041 281.663 1.00 17.36 58 VAL B C 1
ATOM 1884 O O . VAL B 1 83 ? 93.661 14.021 282.318 1.00 23.27 58 VAL B O 1
ATOM 1888 N N . SER B 1 84 ? 94.230 15.011 280.373 1.00 14.30 59 SER B N 1
ATOM 1889 C CA . SER B 1 84 ? 94.430 13.758 279.661 1.00 14.95 59 SER B CA 1
ATOM 1890 C C . SER B 1 84 ? 95.463 13.986 278.574 1.00 17.31 59 SER B C 1
ATOM 1891 O O . SER B 1 84 ? 95.477 15.037 277.940 1.00 14.76 59 SER B O 1
ATOM 1894 N N . GLY B 1 85 ? 96.344 13.012 278.374 1.00 16.66 60 GLY B N 1
ATOM 1895 C CA . GLY B 1 85 ? 97.354 13.105 277.339 1.00 15.04 60 GLY B CA 1
ATOM 1896 C C . GLY B 1 85 ? 98.517 14.008 277.688 1.00 18.03 60 GLY B C 1
ATOM 1897 O O . GLY B 1 85 ? 98.665 14.439 278.830 1.00 20.78 60 GLY B O 1
ATOM 1898 N N A GLU B 1 86 ? 99.348 14.292 276.692 0.57 19.51 61 GLU B N 1
ATOM 1899 N N B GLU B 1 86 ? 99.345 14.293 276.689 0.43 19.54 61 GLU B N 1
ATOM 1900 C CA A GLU B 1 86 ? 100.502 15.168 276.866 0.57 20.64 61 GLU B CA 1
ATOM 1901 C CA B GLU B 1 86 ? 100.498 15.173 276.855 0.43 20.63 61 GLU B CA 1
ATOM 1902 C C A GLU B 1 86 ? 100.134 16.586 276.439 0.57 17.64 61 GLU B C 1
ATOM 1903 C C B GLU B 1 86 ? 100.121 16.589 276.442 0.43 17.65 61 GLU B C 1
ATOM 1904 O O A GLU B 1 86 ? 99.493 16.770 275.408 0.57 16.46 61 GLU B O 1
ATOM 1905 O O B GLU B 1 86 ? 99.457 16.777 275.424 0.43 16.49 61 GLU B O 1
ATOM 1916 N N . ALA B 1 87 ? 100.542 17.577 277.227 1.00 13.92 62 ALA B N 1
ATOM 1917 C CA . ALA B 1 87 ? 100.165 18.971 276.978 1.00 16.02 62 ALA B CA 1
ATOM 1918 C C . ALA B 1 87 ? 100.398 19.434 275.538 1.00 16.73 62 ALA B C 1
ATOM 1919 O O . ALA B 1 87 ? 101.489 19.280 274.989 1.00 14.31 62 ALA B O 1
ATOM 1921 N N . ASN B 1 88 ? 99.346 19.997 274.947 1.00 13.66 63 ASN B N 1
ATOM 1922 C CA . ASN B 1 88 ? 99.360 20.572 273.595 1.00 13.45 63 ASN B CA 1
ATOM 1923 C C . ASN B 1 88 ? 99.697 19.584 272.491 1.00 14.30 63 ASN B C 1
ATOM 1924 O O . ASN B 1 88 ? 100.018 19.979 271.376 1.00 16.18 63 ASN B O 1
ATOM 1929 N N . GLN B 1 89 ? 99.581 18.300 272.797 1.00 13.06 64 GLN B N 1
ATOM 1930 C CA . GLN B 1 89 ? 99.732 17.264 271.786 1.00 17.41 64 GLN B CA 1
ATOM 1931 C C . GLN B 1 89 ? 98.353 16.791 271.363 1.00 13.79 64 GLN B C 1
ATOM 1932 O O . GLN B 1 89 ? 97.427 16.765 272.177 1.00 14.03 64 GLN B O 1
ATOM 1938 N N A THR B 1 90 ? 98.207 16.443 270.084 0.84 13.93 65 THR B N 1
ATOM 1939 N N B THR B 1 90 ? 98.219 16.407 270.102 0.16 14.13 65 THR B N 1
ATOM 1940 C CA A THR B 1 90 ? 96.899 16.067 269.576 0.84 12.96 65 THR B CA 1
ATOM 1941 C CA B THR B 1 90 ? 96.927 15.993 269.578 0.16 13.06 65 THR B CA 1
ATOM 1942 C C A THR B 1 90 ? 96.357 14.890 270.388 0.84 14.68 65 THR B C 1
ATOM 1943 C C B THR B 1 90 ? 96.341 14.833 270.359 0.16 14.68 65 THR B C 1
ATOM 1944 O O A THR B 1 90 ? 97.096 13.975 270.773 0.84 15.68 65 THR B O 1
ATOM 1945 O O B THR B 1 90 ? 97.019 13.845 270.649 0.16 15.91 65 THR B O 1
ATOM 1952 N N . GLY B 1 91 ? 95.070 14.972 270.703 1.00 12.21 66 GLY B N 1
ATOM 1953 C CA . GLY B 1 91 ? 94.415 13.993 271.544 1.00 13.77 66 GLY B CA 1
ATOM 1954 C C . GLY B 1 91 ? 94.330 14.404 273.001 1.00 13.63 66 GLY B C 1
ATOM 1955 O O . GLY B 1 91 ? 93.580 13.796 273.768 1.00 15.65 66 GLY B O 1
ATOM 1956 N N . CYS B 1 92 ? 95.089 15.419 273.409 1.00 11.52 67 CYS B N 1
ATOM 1957 C CA . CYS B 1 92 ? 95.048 15.802 274.818 1.00 13.78 67 CYS B CA 1
ATOM 1958 C C . CYS B 1 92 ? 93.751 16.514 275.162 1.00 14.42 67 CYS B C 1
ATOM 1959 O O . CYS B 1 92 ? 93.055 17.020 274.282 1.00 13.95 67 CYS B O 1
ATOM 1962 N N . VAL B 1 93 ? 93.427 16.521 276.448 1.00 12.50 68 VAL B N 1
ATOM 1963 C CA . VAL B 1 93 ? 92.224 17.184 276.936 1.00 12.25 68 VAL B CA 1
ATOM 1964 C C . VAL B 1 93 ? 92.621 18.215 277.968 1.00 11.47 68 VAL B C 1
ATOM 1965 O O . VAL B 1 93 ? 93.398 17.917 278.893 1.00 14.91 68 VAL B O 1
ATOM 1969 N N . ARG B 1 94 ? 92.124 19.435 277.796 1.00 10.25 69 ARG B N 1
ATOM 1970 C CA . ARG B 1 94 ? 92.279 20.457 278.816 1.00 11.46 69 ARG B CA 1
ATOM 1971 C C . ARG B 1 94 ? 90.987 20.604 279.599 1.00 10.78 69 ARG B C 1
ATOM 1972 O O . ARG B 1 94 ? 89.896 20.385 279.074 1.00 11.56 69 ARG B O 1
ATOM 1980 N N . ARG B 1 95 ? 91.126 20.968 280.867 1.00 10.62 70 ARG B N 1
ATOM 1981 C CA . ARG B 1 95 ? 90.000 21.344 281.705 1.00 10.62 70 ARG B CA 1
ATOM 1982 C C . ARG B 1 95 ? 90.225 22.766 282.164 1.00 13.36 70 ARG B C 1
ATOM 1983 O O . ARG B 1 95 ? 91.270 23.061 282.757 1.00 13.93 70 ARG B O 1
ATOM 1991 N N . PHE B 1 96 ? 89.280 23.662 281.897 1.00 12.01 71 PHE B N 1
ATOM 1992 C CA . PHE B 1 96 ? 89.448 25.010 282.403 1.00 10.78 71 PHE B CA 1
ATOM 1993 C C . PHE B 1 96 ? 88.200 25.520 283.092 1.00 11.53 71 PHE B C 1
ATOM 1994 O O . PHE B 1 96 ? 87.102 25.046 282.840 1.00 14.03 71 PHE B O 1
ATOM 2002 N N . VAL B 1 97 ? 88.419 26.422 284.042 1.00 12.31 72 VAL B N 1
ATOM 2003 C CA . VAL B 1 97 ? 87.366 26.967 284.887 1.00 13.37 72 VAL B CA 1
ATOM 2004 C C . VAL B 1 97 ? 87.082 28.400 284.485 1.00 11.09 72 VAL B C 1
ATOM 2005 O O . VAL B 1 97 ? 88.006 29.204 284.323 1.00 13.03 72 VAL B O 1
ATOM 2009 N N . CYS B 1 98 ? 85.803 28.712 284.292 1.00 11.80 73 CYS B N 1
ATOM 2010 C CA . CYS B 1 98 ? 85.384 30.059 283.939 1.00 12.65 73 CYS B CA 1
ATOM 2011 C C . CYS B 1 98 ? 84.801 30.799 285.130 1.00 15.25 73 CYS B C 1
ATOM 2012 O O . CYS B 1 98 ? 84.073 30.215 285.930 1.00 17.96 73 CYS B O 1
ATOM 2015 N N . TYR B 1 99 ? 85.117 32.082 285.236 1.00 14.46 74 TYR B N 1
ATOM 2016 C CA . TYR B 1 99 ? 84.460 32.954 286.199 1.00 16.69 74 TYR B CA 1
ATOM 2017 C C . TYR B 1 99 ? 82.957 32.940 285.963 1.00 18.06 74 TYR B C 1
ATOM 2018 O O . TYR B 1 99 ? 82.501 32.672 284.848 1.00 16.23 74 TYR B O 1
ATOM 2027 N N . PRO B 1 100 ? 82.173 33.232 287.013 1.00 20.11 75 PRO B N 1
ATOM 2028 C CA . PRO B 1 100 ? 80.723 33.403 286.861 1.00 21.18 75 PRO B CA 1
ATOM 2029 C C . PRO B 1 100 ? 80.360 34.314 285.688 1.00 20.83 75 PRO B C 1
ATOM 2030 O O . PRO B 1 100 ? 80.966 35.376 285.529 1.00 21.32 75 PRO B O 1
ATOM 2034 N N . ALA B 1 101 ? 79.385 33.898 284.882 1.00 20.40 76 ALA B N 1
ATOM 2035 C CA . ALA B 1 101 ? 79.012 34.628 283.670 1.00 21.72 76 ALA B CA 1
ATOM 2036 C C . ALA B 1 101 ? 78.366 35.971 283.998 1.00 34.04 76 ALA B C 1
ATOM 2037 O O . ALA B 1 101 ? 78.459 36.929 283.232 1.00 27.36 76 ALA B O 1
ATOM 2039 N N . SER B 1 102 ? 77.696 36.014 285.142 1.00 25.94 77 SER B N 1
ATOM 2040 C CA . SER B 1 102 ? 77.149 37.243 285.696 1.00 39.85 77 SER B CA 1
ATOM 2041 C C . SER B 1 102 ? 77.064 37.023 287.194 1.00 38.40 77 SER B C 1
ATOM 2042 O O . SER B 1 102 ? 77.187 35.888 287.652 1.00 33.43 77 SER B O 1
ATOM 2045 N N . GLU B 1 103 ? 76.874 38.087 287.965 1.00 43.83 78 GLU B N 1
ATOM 2046 C CA . GLU B 1 103 ? 76.918 37.943 289.416 1.00 44.47 78 GLU B CA 1
ATOM 2047 C C . GLU B 1 103 ? 75.796 37.048 289.925 1.00 38.23 78 GLU B C 1
ATOM 2048 O O . GLU B 1 103 ? 74.713 36.992 289.339 1.00 37.52 78 GLU B O 1
ATOM 2054 N N . GLY B 1 104 ? 76.078 36.328 291.006 1.00 41.43 79 GLY B N 1
ATOM 2055 C CA . GLY B 1 104 ? 75.127 35.385 291.563 1.00 43.58 79 GLY B CA 1
ATOM 2056 C C . GLY B 1 104 ? 75.275 34.002 290.958 1.00 46.35 79 GLY B C 1
ATOM 2057 O O . GLY B 1 104 ? 74.859 33.008 291.553 1.00 48.04 79 GLY B O 1
ATOM 2058 N N . GLU B 1 105 ? 75.864 33.935 289.767 1.00 35.93 80 GLU B N 1
ATOM 2059 C CA . GLU B 1 105 ? 76.060 32.656 289.098 1.00 30.68 80 GLU B CA 1
ATOM 2060 C C . GLU B 1 105 ? 77.306 31.957 289.626 1.00 24.36 80 GLU B C 1
ATOM 2061 O O . GLU B 1 105 ? 78.139 32.572 290.288 1.00 26.32 80 GLU B O 1
ATOM 2067 N N A SER B 1 106 ? 77.427 30.668 289.327 0.73 23.18 81 SER B N 1
ATOM 2068 N N B SER B 1 106 ? 77.422 30.668 289.331 0.27 23.22 81 SER B N 1
ATOM 2069 C CA A SER B 1 106 ? 78.563 29.881 289.781 0.73 20.18 81 SER B CA 1
ATOM 2070 C CA B SER B 1 106 ? 78.559 29.876 289.778 0.27 20.28 81 SER B CA 1
ATOM 2071 C C A SER B 1 106 ? 79.637 29.798 288.705 0.73 18.32 81 SER B C 1
ATOM 2072 C C B SER B 1 106 ? 79.639 29.806 288.706 0.27 18.37 81 SER B C 1
ATOM 2073 O O A SER B 1 106 ? 79.396 30.146 287.553 0.73 20.01 81 SER B O 1
ATOM 2074 O O B SER B 1 106 ? 79.406 30.173 287.555 0.27 20.13 81 SER B O 1
ATOM 2079 N N . GLU B 1 107 ? 80.821 29.340 289.093 1.00 20.36 82 GLU B N 1
ATOM 2080 C CA . GLU B 1 107 ? 81.876 29.055 288.132 1.00 18.86 82 GLU B CA 1
ATOM 2081 C C . GLU B 1 107 ? 81.405 27.905 287.262 1.00 18.10 82 GLU B C 1
ATOM 2082 O O . GLU B 1 107 ? 80.617 27.073 287.713 1.00 17.29 82 GLU B O 1
ATOM 2088 N N . THR B 1 108 ? 81.880 27.845 286.020 1.00 15.75 83 THR B N 1
ATOM 2089 C CA . THR B 1 108 ? 81.575 26.699 285.173 1.00 15.76 83 THR B CA 1
ATOM 2090 C C . THR B 1 108 ? 82.861 26.098 284.633 1.00 13.42 83 THR B C 1
ATOM 2091 O O . THR B 1 108 ? 83.938 26.698 284.736 1.00 15.18 83 THR B O 1
ATOM 2095 N N . VAL B 1 109 ? 82.750 24.894 284.086 1.00 11.19 84 VAL B N 1
ATOM 2096 C CA . VAL B 1 109 ? 83.928 24.128 283.685 1.00 12.39 84 VAL B CA 1
ATOM 2097 C C . VAL B 1 109 ? 83.808 23.688 282.235 1.00 16.47 84 VAL B C 1
ATOM 2098 O O . VAL B 1 109 ? 82.724 23.314 281.785 1.00 15.66 84 VAL B O 1
ATOM 2102 N N . ASP B 1 110 ? 84.925 23.740 281.511 1.00 13.32 85 ASP B N 1
ATOM 2103 C CA . ASP B 1 110 ? 85.011 23.275 280.128 1.00 13.66 85 ASP B CA 1
ATOM 2104 C C . ASP B 1 110 ? 86.048 22.153 280.053 1.00 15.14 85 ASP B C 1
ATOM 2105 O O . ASP B 1 110 ? 87.160 22.290 280.583 1.00 15.06 85 ASP B O 1
ATOM 2110 N N . TYR B 1 111 ? 85.684 21.044 279.413 1.00 10.33 86 TYR B N 1
ATOM 2111 C CA . TYR B 1 111 ? 86.645 20.028 278.981 1.00 9.89 86 TYR B CA 1
ATOM 2112 C C . TYR B 1 111 ? 86.676 20.060 277.471 1.00 10.39 86 TYR B C 1
ATOM 2113 O O . TYR B 1 111 ? 85.626 19.944 276.833 1.00 11.28 86 TYR B O 1
ATOM 2122 N N . SER B 1 112 ? 87.857 20.225 276.892 1.00 11.43 87 SER B N 1
ATOM 2123 C CA . SER B 1 112 ? 87.957 20.253 275.448 1.00 10.56 87 SER B CA 1
ATOM 2124 C C . SER B 1 112 ? 89.171 19.471 274.996 1.00 11.49 87 SER B C 1
ATOM 2125 O O . SER B 1 112 ? 90.231 19.525 275.625 1.00 12.45 87 SER B O 1
ATOM 2128 N N . GLU B 1 113 ? 88.983 18.731 273.907 1.00 9.35 88 GLU B N 1
ATOM 2129 C CA . GLU B 1 113 ? 90.015 17.866 273.357 1.00 9.82 88 GLU B CA 1
ATOM 2130 C C . GLU B 1 113 ? 90.656 18.518 272.141 1.00 10.91 88 GLU B C 1
ATOM 2131 O O . GLU B 1 113 ? 89.961 19.004 271.257 1.00 11.03 88 GLU B O 1
ATOM 2137 N N . LEU B 1 114 ? 91.979 18.533 272.117 1.00 10.71 89 LEU B N 1
ATOM 2138 C CA . LEU B 1 114 ? 92.743 18.941 270.954 1.00 10.96 89 LEU B CA 1
ATOM 2139 C C . LEU B 1 114 ? 92.638 17.829 269.915 1.00 11.27 89 LEU B C 1
ATOM 2140 O O . LEU B 1 114 ? 93.065 16.697 270.176 1.00 13.04 89 LEU B O 1
ATOM 2145 N N . ILE B 1 115 ? 92.043 18.100 268.757 1.00 10.93 90 ILE B N 1
ATOM 2146 C CA . ILE B 1 115 ? 91.906 17.017 267.788 1.00 10.99 90 ILE B CA 1
ATOM 2147 C C . ILE B 1 115 ? 92.772 17.208 266.550 1.00 11.48 90 ILE B C 1
ATOM 2148 O O . ILE B 1 115 ? 92.850 16.323 265.698 1.00 11.79 90 ILE B O 1
ATOM 2153 N N . HIS B 1 116 ? 93.433 18.354 266.460 1.00 10.16 91 HIS B N 1
ATOM 2154 C CA . HIS B 1 116 ? 94.474 18.549 265.456 1.00 10.04 91 HIS B CA 1
ATOM 2155 C C . HIS B 1 116 ? 95.419 19.638 265.915 1.00 10.08 91 HIS B C 1
ATOM 2156 O O . HIS B 1 116 ? 94.979 20.645 266.451 1.00 10.16 91 HIS B O 1
ATOM 2163 N N . MET B 1 117 ? 96.722 19.435 265.726 1.00 10.56 92 MET B N 1
ATOM 2164 C CA . MET B 1 117 ? 97.690 20.468 266.073 1.00 9.99 92 MET B CA 1
ATOM 2165 C C . MET B 1 117 ? 98.854 20.463 265.093 1.00 11.83 92 MET B C 1
ATOM 2166 O O . MET B 1 117 ? 99.501 19.439 264.880 1.00 13.78 92 MET B O 1
ATOM 2171 N N . ASN B 1 118 ? 99.113 21.621 264.505 1.00 10.76 93 ASN B N 1
ATOM 2172 C CA . ASN B 1 118 ? 100.300 21.800 263.666 1.00 11.63 93 ASN B CA 1
ATOM 2173 C C . ASN B 1 118 ? 100.950 23.106 264.086 1.00 10.89 93 ASN B C 1
ATOM 2174 O O . ASN B 1 118 ? 100.620 24.172 263.563 1.00 9.89 93 ASN B O 1
ATOM 2179 N N . ALA B 1 119 ? 101.862 23.031 265.053 1.00 9.81 94 ALA B N 1
ATOM 2180 C CA . ALA B 1 119 ? 102.354 24.236 265.690 1.00 10.34 94 ALA B CA 1
ATOM 2181 C C . ALA B 1 119 ? 103.221 25.057 264.745 1.00 11.00 94 ALA B C 1
ATOM 2182 O O . ALA B 1 119 ? 103.189 26.280 264.766 1.00 12.09 94 ALA B O 1
ATOM 2184 N N . ALA B 1 120 ? 103.990 24.376 263.901 1.00 11.29 95 ALA B N 1
ATOM 2185 C CA . ALA B 1 120 ? 104.855 25.106 262.982 1.00 12.04 95 ALA B CA 1
ATOM 2186 C C . ALA B 1 120 ? 104.041 25.834 261.912 1.00 13.29 95 ALA B C 1
ATOM 2187 O O . ALA B 1 120 ? 104.501 26.826 261.337 1.00 14.25 95 ALA B O 1
ATOM 2189 N N . ALA B 1 121 ? 102.826 25.345 261.659 1.00 10.26 96 ALA B N 1
ATOM 2190 C CA . ALA B 1 121 ? 101.914 25.993 260.719 1.00 11.55 96 ALA B CA 1
ATOM 2191 C C . ALA B 1 121 ? 100.908 26.881 261.440 1.00 12.16 96 ALA B C 1
ATOM 2192 O O . ALA B 1 121 ? 100.010 27.438 260.818 1.00 12.08 96 ALA B O 1
ATOM 2194 N N . HIS B 1 122 ? 101.057 26.988 262.757 1.00 9.52 97 HIS B N 1
ATOM 2195 C CA . HIS B 1 122 ? 100.235 27.865 263.606 1.00 11.26 97 HIS B CA 1
ATOM 2196 C C . HIS B 1 122 ? 98.753 27.597 263.464 1.00 9.52 97 HIS B C 1
ATOM 2197 O O . HIS B 1 122 ? 97.952 28.522 263.307 1.00 11.42 97 HIS B O 1
ATOM 2204 N N . GLN B 1 123 ? 98.373 26.335 263.536 1.00 9.57 98 GLN B N 1
ATOM 2205 C CA . GLN B 1 123 ? 96.963 26.027 263.392 1.00 8.97 98 GLN B CA 1
ATOM 2206 C C . GLN B 1 123 ? 96.579 24.807 264.231 1.00 11.36 98 GLN B C 1
ATOM 2207 O O . GLN B 1 123 ? 97.366 23.860 264.422 1.00 10.49 98 GLN B O 1
ATOM 2213 N N . TYR B 1 124 ? 95.378 24.860 264.792 1.00 9.30 99 TYR B N 1
ATOM 2214 C CA . TYR B 1 124 ? 94.865 23.723 265.533 1.00 8.54 99 TYR B CA 1
ATOM 2215 C C . TYR B 1 124 ? 93.358 23.682 265.563 1.00 8.76 99 TYR B C 1
ATOM 2216 O O . TYR B 1 124 ? 92.691 24.621 265.139 1.00 10.24 99 TYR B O 1
ATOM 2225 N N A MET B 1 125 ? 92.838 22.580 266.094 0.65 7.66 100 MET B N 1
ATOM 2226 N N B MET B 1 125 ? 92.833 22.559 266.039 0.35 7.79 100 MET B N 1
ATOM 2227 C CA A MET B 1 125 ? 91.415 22.262 266.072 0.65 8.93 100 MET B CA 1
ATOM 2228 C CA B MET B 1 125 ? 91.400 22.322 266.101 0.35 8.87 100 MET B CA 1
ATOM 2229 C C A MET B 1 125 ? 91.066 21.606 267.396 0.65 9.65 100 MET B C 1
ATOM 2230 C C B MET B 1 125 ? 91.086 21.655 267.422 0.35 9.63 100 MET B C 1
ATOM 2231 O O A MET B 1 125 ? 91.808 20.744 267.860 0.65 9.62 100 MET B O 1
ATOM 2232 O O B MET B 1 125 ? 91.864 20.839 267.908 0.35 9.70 100 MET B O 1
ATOM 2241 N N . TYR B 1 126 ? 89.938 21.987 267.996 1.00 9.68 101 TYR B N 1
ATOM 2242 C CA . TYR B 1 126 ? 89.542 21.391 269.268 1.00 11.53 101 TYR B CA 1
ATOM 2243 C C . TYR B 1 126 ? 88.039 21.237 269.350 1.00 9.41 101 TYR B C 1
ATOM 2244 O O . TYR B 1 126 ? 87.302 21.836 268.581 1.00 11.41 101 TYR B O 1
ATOM 2253 N N A MET B 1 127 ? 87.594 20.412 270.290 0.66 9.79 102 MET B N 1
ATOM 2254 N N B MET B 1 127 ? 87.576 20.417 270.276 0.34 9.88 102 MET B N 1
ATOM 2255 C CA A MET B 1 127 ? 86.170 20.130 270.440 0.66 9.92 102 MET B CA 1
ATOM 2256 C CA B MET B 1 127 ? 86.14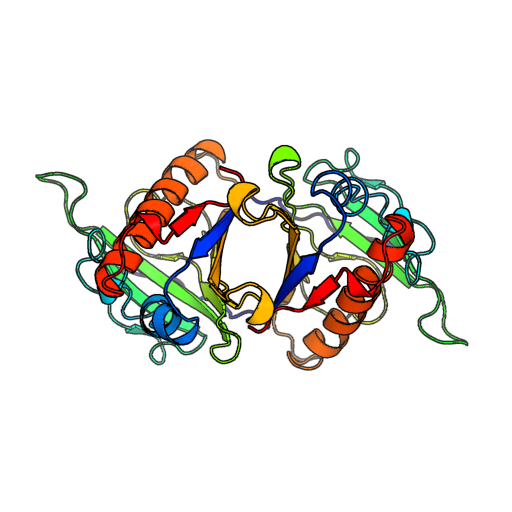2 20.271 270.428 0.34 9.98 102 MET B CA 1
ATOM 2257 C C A MET B 1 127 ? 85.828 20.098 271.918 0.66 10.34 102 MET B C 1
ATOM 2258 C C B MET B 1 127 ? 85.794 20.058 271.882 0.34 10.49 102 MET B C 1
ATOM 2259 O O A MET B 1 127 ? 86.614 19.622 272.726 0.66 11.57 102 MET B O 1
ATOM 2260 O O B MET B 1 127 ? 86.539 19.424 272.630 0.34 11.45 102 MET B O 1
ATOM 2269 N N . ILE B 1 128 ? 84.658 20.609 272.285 1.00 10.51 103 ILE B N 1
ATOM 2270 C CA . ILE B 1 128 ? 84.222 20.487 273.666 1.00 10.46 103 ILE B CA 1
ATOM 2271 C C . ILE B 1 128 ? 83.703 19.073 273.910 1.00 12.19 103 ILE B C 1
ATOM 2272 O O . ILE B 1 128 ? 82.835 18.581 273.179 1.00 12.62 103 ILE B O 1
ATOM 2277 N N . VAL B 1 129 ? 84.269 18.412 274.920 1.00 11.96 104 VAL B N 1
ATOM 2278 C CA . VAL B 1 129 ? 83.942 17.019 275.204 1.00 13.12 104 VAL B CA 1
ATOM 2279 C C . VAL B 1 129 ? 83.312 16.822 276.593 1.00 16.57 104 VAL B C 1
ATOM 2280 O O . VAL B 1 129 ? 82.985 15.697 276.979 1.00 17.44 104 VAL B O 1
ATOM 2284 N N . GLY B 1 130 ? 83.128 17.911 277.331 1.00 11.52 105 GLY B N 1
ATOM 2285 C CA . GLY B 1 130 ? 82.461 17.825 278.625 1.00 15.62 105 GLY B CA 1
ATOM 2286 C C . GLY B 1 130 ? 82.352 19.166 279.314 1.00 14.13 105 GLY B C 1
ATOM 2287 O O . GLY B 1 130 ? 82.852 20.169 278.813 1.00 13.59 105 GLY B O 1
ATOM 2288 N N . GLY B 1 131 ? 81.672 19.189 280.458 1.00 14.54 106 GLY B N 1
ATOM 2289 C CA . GLY B 1 131 ? 81.585 20.387 281.269 1.00 12.17 106 GLY B CA 1
ATOM 2290 C C . GLY B 1 131 ? 80.266 21.121 281.125 1.00 13.94 106 GLY B C 1
ATOM 2291 O O . GLY B 1 131 ? 79.414 20.741 280.330 1.00 17.52 106 GLY B O 1
ATOM 2292 N N . ASN B 1 132 ? 80.115 22.190 281.889 1.00 13.85 107 ASN B N 1
ATOM 2293 C CA . ASN B 1 132 ? 78.892 22.970 281.868 1.00 14.73 107 ASN B CA 1
ATOM 2294 C C . ASN B 1 132 ? 79.150 24.436 281.556 1.00 14.47 107 ASN B C 1
ATOM 2295 O O . ASN B 1 132 ? 78.358 25.306 281.923 1.00 16.75 107 ASN B O 1
ATOM 2300 N N . ILE B 1 133 ? 80.258 24.697 280.855 1.00 14.24 108 ILE B N 1
ATOM 2301 C CA . ILE B 1 133 ? 80.625 26.054 280.505 1.00 12.30 108 ILE B CA 1
ATOM 2302 C C . ILE B 1 133 ? 79.444 26.804 279.896 1.00 15.82 108 ILE B C 1
ATOM 2303 O O . ILE B 1 133 ? 78.729 26.288 279.028 1.00 14.05 108 ILE B O 1
ATOM 2308 N N . THR B 1 134 ? 79.203 28.004 280.412 1.00 17.37 109 THR B N 1
ATOM 2309 C CA . THR B 1 134 ? 78.047 28.797 280.017 1.00 15.91 109 THR B CA 1
ATOM 2310 C C . THR B 1 134 ? 77.961 28.971 278.506 1.00 16.12 109 THR B C 1
ATOM 2311 O O . THR B 1 134 ? 78.936 29.363 277.864 1.00 18.15 109 THR B O 1
ATOM 2315 N N . GLY B 1 135 ? 76.798 28.648 277.953 1.00 15.80 110 GLY B N 1
ATOM 2316 C CA . GLY B 1 135 ? 76.537 28.821 276.533 1.00 16.96 110 GLY B CA 1
ATOM 2317 C C . GLY B 1 135 ? 77.150 27.728 275.683 1.00 14.30 110 GLY B C 1
ATOM 2318 O O . GLY B 1 135 ? 76.455 26.988 274.985 1.00 15.11 110 GLY B O 1
ATOM 2319 N N . PHE B 1 136 ? 78.471 27.614 275.743 1.00 13.40 111 PHE B N 1
ATOM 2320 C CA . PHE B 1 136 ? 79.173 26.670 274.881 1.00 12.50 111 PHE B CA 1
ATOM 2321 C C . PHE B 1 136 ? 78.759 25.227 275.133 1.00 14.13 111 PHE B C 1
ATOM 2322 O O . PHE B 1 136 ? 78.737 24.422 274.206 1.00 14.04 111 PHE B O 1
ATOM 2330 N N . SER B 1 137 ? 78.426 24.894 276.378 1.00 13.08 112 SER B N 1
ATOM 2331 C CA . SER B 1 137 ? 78.028 23.530 276.692 1.00 11.08 112 SER B CA 1
ATOM 2332 C C . SER B 1 137 ? 76.614 23.221 276.180 1.00 13.75 112 SER B C 1
ATOM 2333 O O . SER B 1 137 ? 76.202 22.072 276.200 1.00 16.76 112 SER B O 1
ATOM 2336 N N . LEU B 1 138 ? 75.893 24.241 275.718 1.00 14.07 113 LEU B N 1
ATOM 2337 C CA . LEU B 1 138 ? 74.572 24.016 275.124 1.00 14.53 113 LEU B CA 1
ATOM 2338 C C . LEU B 1 138 ? 74.656 23.423 273.729 1.00 12.74 113 LEU B C 1
ATOM 2339 O O . LEU B 1 138 ? 73.703 22.801 273.257 1.00 16.00 113 LEU B O 1
ATOM 2344 N N . MET B 1 139 ? 75.783 23.627 273.057 1.00 13.72 114 MET B N 1
ATOM 2345 C CA . MET B 1 139 ? 75.919 23.188 271.675 1.00 12.89 114 MET B CA 1
ATOM 2346 C C . MET B 1 139 ? 76.286 21.717 271.570 1.00 14.05 114 MET B C 1
ATOM 2347 O O . MET B 1 139 ? 76.958 21.162 272.441 1.00 17.33 114 MET B O 1
ATOM 2352 N N . LYS B 1 140 ? 75.836 21.080 270.499 1.00 11.11 115 LYS B N 1
ATOM 2353 C CA . LYS B 1 140 ? 76.147 19.680 270.270 1.00 11.99 115 LYS B CA 1
ATOM 2354 C C . LYS B 1 140 ? 77.381 19.558 269.375 1.00 12.63 115 LYS B C 1
ATOM 2355 O O . LYS B 1 140 ? 77.385 20.060 268.257 1.00 12.41 115 LYS B O 1
ATOM 2361 N N . ASN B 1 141 ? 78.423 18.892 269.875 1.00 13.50 116 ASN B N 1
ATOM 2362 C CA . ASN B 1 141 ? 79.678 18.719 269.136 1.00 12.80 116 ASN B CA 1
ATOM 2363 C C . ASN B 1 141 ? 80.248 20.031 268.596 1.00 12.50 116 ASN B C 1
ATOM 2364 O O . ASN B 1 141 ? 80.507 20.176 267.395 1.00 13.53 116 ASN B O 1
ATOM 2369 N N . TYR B 1 142 ? 80.433 20.985 269.498 1.00 11.11 117 TYR B N 1
ATOM 2370 C CA . TYR B 1 142 ? 81.112 22.229 269.175 1.00 8.43 117 TYR B CA 1
ATOM 2371 C C . TYR B 1 142 ? 82.567 21.941 268.839 1.00 9.56 117 TYR B C 1
ATOM 2372 O O . TYR B 1 142 ? 83.307 21.440 269.688 1.00 12.37 117 TYR B O 1
ATOM 2381 N N . VAL B 1 143 ? 82.955 22.273 267.607 1.00 8.84 118 VAL B N 1
ATOM 2382 C CA . VAL B 1 143 ? 84.323 22.097 267.103 1.00 9.07 118 VAL B CA 1
ATOM 2383 C C . VAL B 1 143 ? 84.830 23.446 266.661 1.00 11.16 118 VAL B C 1
ATOM 2384 O O . VAL B 1 143 ? 84.130 24.173 265.965 1.00 11.86 118 VAL B O 1
ATOM 2388 N N . SER B 1 144 ? 86.053 23.786 267.047 1.00 10.09 119 SER B N 1
ATOM 2389 C CA . SER B 1 144 ? 86.589 25.095 266.682 1.00 9.88 119 SER B CA 1
ATOM 2390 C C . SER B 1 144 ? 87.952 24.948 266.005 1.00 10.11 119 SER B C 1
ATOM 2391 O O . SER B 1 144 ? 88.701 24.017 266.294 1.00 10.99 119 SER B O 1
ATOM 2394 N N . ASN B 1 145 ? 88.225 25.846 265.067 1.00 8.96 120 ASN B N 1
ATOM 2395 C CA . ASN B 1 145 ? 89.488 25.879 264.335 1.00 9.17 120 ASN B CA 1
ATOM 2396 C C . ASN B 1 145 ? 90.142 27.224 264.497 1.00 9.71 120 ASN B C 1
ATOM 2397 O O . ASN B 1 145 ? 89.478 28.243 264.329 1.00 9.69 120 ASN B O 1
ATOM 2402 N N . ILE B 1 146 ? 91.429 27.222 264.838 1.00 8.70 121 ILE B N 1
ATOM 2403 C CA . ILE B 1 146 ? 92.204 28.458 264.907 1.00 9.70 121 ILE B CA 1
ATOM 2404 C C . ILE B 1 146 ? 93.372 28.327 263.955 1.00 10.05 121 ILE B C 1
ATOM 2405 O O . ILE B 1 146 ? 94.087 27.339 263.995 1.00 10.55 121 ILE B O 1
ATOM 2410 N N A SER B 1 147 ? 93.561 29.302 263.071 0.59 10.23 122 SER B N 1
ATOM 2411 N N B SER B 1 147 ? 93.538 29.341 263.118 0.41 10.17 122 SER B N 1
ATOM 2412 C CA A SER B 1 147 ? 94.676 29.254 262.113 0.59 10.51 122 SER B CA 1
ATOM 2413 C CA B SER B 1 147 ? 94.604 29.383 262.135 0.41 10.72 122 SER B CA 1
ATOM 2414 C C A SER B 1 147 ? 95.281 30.642 261.939 0.59 9.86 122 SER B C 1
ATOM 2415 C C B SER B 1 147 ? 95.259 30.750 262.208 0.41 10.14 122 SER B C 1
ATOM 2416 O O A SER B 1 147 ? 94.572 31.571 261.543 0.59 10.18 122 SER B O 1
ATOM 2417 O O B SER B 1 147 ? 94.579 31.771 262.286 0.41 8.91 122 SER B O 1
ATOM 2422 N N . LEU B 1 148 ? 96.582 30.777 262.219 1.00 10.05 123 LEU B N 1
ATOM 2423 C CA . LEU B 1 148 ? 97.293 32.044 262.084 1.00 12.45 123 LEU B CA 1
ATOM 2424 C C . LEU B 1 148 ? 98.094 32.040 260.797 1.00 11.88 123 LEU B C 1
ATOM 2425 O O . LEU B 1 148 ? 98.767 31.054 260.493 1.00 11.22 123 LEU B O 1
ATOM 2430 N N . SER B 1 149 ? 98.034 33.142 260.055 1.00 11.76 124 SER B N 1
ATOM 2431 C CA . SER B 1 149 ? 98.839 33.293 258.846 1.00 10.93 124 SER B CA 1
ATOM 2432 C C . SER B 1 149 ? 99.563 34.638 258.837 1.00 12.61 124 SER B C 1
ATOM 2433 O O . SER B 1 149 ? 99.091 35.612 259.413 1.00 14.99 124 SER B O 1
ATOM 2436 N N . SER B 1 150 ? 100.724 34.686 258.191 1.00 12.83 125 SER B N 1
ATOM 2437 C CA . SER B 1 150 ? 101.444 35.939 258.026 1.00 12.65 125 SER B CA 1
ATOM 2438 C C . SER B 1 150 ? 101.075 36.590 256.705 1.00 13.09 125 SER B C 1
ATOM 2439 O O . SER B 1 150 ? 101.159 35.946 255.661 1.00 14.23 125 SER B O 1
ATOM 2442 N N . LEU B 1 151 ? 100.701 37.864 256.738 1.00 13.75 126 LEU B N 1
ATOM 2443 C CA . LEU B 1 151 ? 100.618 38.631 255.502 1.00 16.04 126 LEU B CA 1
ATOM 2444 C C . LEU B 1 151 ? 102.041 38.802 254.963 1.00 18.39 126 LEU B C 1
ATOM 2445 O O . LEU B 1 151 ? 103.005 38.790 255.733 1.00 17.87 126 LEU B O 1
ATOM 2450 N N . PRO B 1 152 ? 102.181 38.943 253.639 1.00 16.33 127 PRO B N 1
ATOM 2451 C CA . PRO B 1 152 ? 103.538 38.969 253.076 1.00 19.19 127 PRO B CA 1
ATOM 2452 C C . PRO B 1 152 ? 104.365 40.131 253.623 1.00 18.77 127 PRO B C 1
ATOM 2453 O O . PRO B 1 152 ? 103.859 41.248 253.736 1.00 20.97 127 PRO B O 1
ATOM 2457 N N . GLU B 1 153 ? 105.613 39.851 253.997 1.00 22.48 128 GLU B N 1
ATOM 2458 C CA . GLU B 1 153 ? 106.505 40.880 254.518 1.00 24.69 128 GLU B CA 1
ATOM 2459 C C . GLU B 1 153 ? 106.632 42.006 253.504 1.00 27.11 128 GLU B C 1
ATOM 2460 O O . GLU B 1 153 ? 106.670 43.182 253.865 1.00 26.12 128 GLU B O 1
ATOM 2466 N N . GLU B 1 154 ? 106.669 41.630 252.229 1.00 27.27 129 GLU B N 1
ATOM 2467 C CA . GLU B 1 154 ? 106.819 42.586 251.142 1.00 32.04 129 GLU B CA 1
ATOM 2468 C C . GLU B 1 154 ? 105.598 43.504 250.987 1.00 33.14 129 GLU B C 1
ATOM 2469 O O . GLU B 1 154 ? 105.649 44.474 250.235 1.00 31.08 129 GLU B O 1
ATOM 2475 N N . ASP B 1 155 ? 104.511 43.201 251.698 1.00 29.99 130 ASP B N 1
ATOM 2476 C CA . ASP B 1 155 ? 103.323 44.057 251.698 1.00 24.08 130 ASP B CA 1
ATOM 2477 C C . ASP B 1 155 ? 103.127 44.792 253.024 1.00 27.83 130 ASP B C 1
ATOM 2478 O O . ASP B 1 155 ? 102.099 45.440 253.234 1.00 34.75 130 ASP B O 1
ATOM 2483 N N . GLY B 1 156 ? 104.098 44.681 253.923 1.00 26.22 131 GLY B N 1
ATOM 2484 C CA . GLY B 1 156 ? 104.016 45.349 255.212 1.00 28.32 131 GLY B CA 1
ATOM 2485 C C . GLY B 1 156 ? 103.706 44.433 256.385 1.00 26.96 131 GLY B C 1
ATOM 2486 O O . GLY B 1 156 ? 103.579 44.892 257.521 1.00 26.39 131 GLY B O 1
ATOM 2487 N N . GLY B 1 157 ? 103.579 43.137 256.116 1.00 22.68 132 GLY B N 1
ATOM 2488 C CA . GLY B 1 157 ? 103.384 42.161 257.175 1.00 20.02 132 GLY B CA 1
ATOM 2489 C C . GLY B 1 157 ? 102.026 42.273 257.842 1.00 18.65 132 GLY B C 1
ATOM 2490 O O . GLY B 1 157 ? 101.090 42.824 257.273 1.00 19.83 132 GLY B O 1
ATOM 2491 N N . GLY B 1 158 ? 101.928 41.755 259.061 1.00 18.17 133 GLY B N 1
ATOM 2492 C CA . GLY B 1 158 ? 100.654 41.655 259.754 1.00 17.23 133 GLY B CA 1
ATOM 2493 C C . GLY B 1 158 ? 100.272 40.192 259.893 1.00 16.00 133 GLY B C 1
ATOM 2494 O O . GLY B 1 158 ? 100.833 39.324 259.216 1.00 17.05 133 GLY B O 1
ATOM 2495 N N . VAL B 1 159 ? 99.329 39.919 260.787 1.00 12.11 134 VAL B N 1
ATOM 2496 C CA . VAL B 1 159 ? 98.888 38.553 261.047 1.00 13.23 134 VAL B CA 1
ATOM 2497 C C . VAL B 1 159 ? 97.402 38.426 260.742 1.00 11.02 134 VAL B C 1
ATOM 2498 O O . VAL B 1 159 ? 96.622 39.297 261.120 1.00 13.69 134 VAL B O 1
ATOM 2502 N N . ILE B 1 160 ? 97.025 37.374 260.025 1.00 10.25 135 ILE B N 1
ATOM 2503 C CA . ILE B 1 160 ? 95.609 37.026 259.901 1.00 10.35 135 ILE B CA 1
ATOM 2504 C C . ILE B 1 160 ? 95.272 35.944 260.909 1.00 12.11 135 ILE B C 1
ATOM 2505 O O . ILE B 1 160 ? 95.872 34.867 260.911 1.00 12.49 135 ILE B O 1
ATOM 2510 N N . PHE B 1 161 ? 94.312 36.255 261.768 1.00 10.80 136 PHE B N 1
ATOM 2511 C CA . PHE B 1 161 ? 93.795 35.342 262.775 1.00 11.45 136 PHE B CA 1
ATOM 2512 C C . PHE B 1 161 ? 92.466 34.805 262.251 1.00 10.04 136 PHE B C 1
ATOM 2513 O O . PHE B 1 161 ? 91.493 35.565 262.147 1.00 10.98 136 PHE B O 1
ATOM 2521 N N . TYR B 1 162 ? 92.424 33.521 261.903 1.00 8.88 137 TYR B N 1
ATOM 2522 C CA . TYR B 1 162 ? 91.195 32.847 261.477 1.00 9.03 137 TYR B CA 1
ATOM 2523 C C . TYR B 1 162 ? 90.641 32.034 262.634 1.00 10.11 137 TYR B C 1
ATOM 2524 O O . TYR B 1 162 ? 91.378 31.289 263.264 1.00 10.87 137 TYR B O 1
ATOM 2533 N N . TRP B 1 163 ? 89.344 32.166 262.908 1.00 8.74 138 TRP B N 1
ATOM 2534 C CA . TRP B 1 163 ? 88.709 31.398 263.979 1.00 9.27 138 TRP B CA 1
ATOM 2535 C C . TRP B 1 163 ? 87.327 31.004 263.518 1.00 9.03 138 TRP B C 1
ATOM 2536 O O . TRP B 1 163 ? 86.522 31.873 263.182 1.00 10.83 138 TRP B O 1
ATOM 2547 N N . SER B 1 164 ? 87.059 29.706 263.473 1.00 7.65 139 SER B N 1
ATOM 2548 C CA . SER B 1 164 ? 85.735 29.231 263.062 1.00 9.30 139 SER B CA 1
ATOM 2549 C C . SER B 1 164 ? 85.200 28.223 264.047 1.00 11.67 139 SER B C 1
ATOM 2550 O O . SER B 1 164 ? 85.940 27.642 264.845 1.00 10.64 139 SER B O 1
ATOM 2553 N N . PHE B 1 165 ? 83.896 28.002 263.993 1.00 9.49 140 PHE B N 1
ATOM 2554 C CA . PHE B 1 165 ? 83.315 26.900 264.746 1.00 9.11 140 PHE B CA 1
ATOM 2555 C C . PHE B 1 165 ? 82.272 26.200 263.903 1.00 9.81 140 PHE B C 1
ATOM 2556 O O . PHE B 1 165 ? 81.728 26.780 262.949 1.00 10.21 140 PHE B O 1
ATOM 2564 N N . THR B 1 166 ? 82.008 24.950 264.257 1.00 10.30 141 THR B N 1
ATOM 2565 C CA . THR B 1 166 ? 80.770 24.305 263.834 1.00 9.47 141 THR B CA 1
ATOM 2566 C C . THR B 1 166 ? 80.094 23.691 265.029 1.00 8.57 141 THR B C 1
ATOM 2567 O O . THR B 1 166 ? 80.713 23.458 266.086 1.00 9.57 141 THR B O 1
ATOM 2571 N N . ALA B 1 167 ? 78.794 23.454 264.866 1.00 9.41 142 ALA B N 1
ATOM 2572 C CA . ALA B 1 167 ? 78.025 22.682 265.830 1.00 10.96 142 ALA B CA 1
ATOM 2573 C C . ALA B 1 167 ? 76.995 21.883 265.058 1.00 10.46 142 ALA B C 1
ATOM 2574 O O . ALA B 1 167 ? 76.620 22.260 263.945 1.00 10.50 142 ALA B O 1
ATOM 2576 N N . GLU B 1 168 ? 76.556 20.777 265.638 1.00 10.50 143 GLU B N 1
ATOM 2577 C CA . GLU B 1 168 ? 75.511 19.972 265.023 1.00 10.20 143 GLU B CA 1
ATOM 2578 C C . GLU B 1 168 ? 74.139 20.510 265.376 1.00 12.46 143 GLU B C 1
ATOM 2579 O O . GLU B 1 168 ? 73.854 20.765 266.548 1.00 11.78 143 GLU B O 1
ATOM 2585 N N . PRO B 1 169 ? 73.292 20.714 264.355 1.00 9.46 144 PRO B N 1
ATOM 2586 C CA . PRO B 1 169 ? 71.915 21.163 264.616 1.00 8.33 144 PRO B CA 1
ATOM 2587 C C . PRO B 1 169 ? 71.228 20.270 265.642 1.00 10.50 144 PRO B C 1
ATOM 2588 O O . PRO B 1 169 ? 71.336 19.036 265.598 1.00 11.59 144 PRO B O 1
ATOM 2592 N N . ALA B 1 170 ? 70.531 20.911 266.573 1.00 10.57 145 ALA B N 1
ATOM 2593 C CA . ALA B 1 170 ? 69.826 20.191 267.620 1.00 12.72 145 ALA B CA 1
ATOM 2594 C C . ALA B 1 170 ? 68.565 20.951 267.955 1.00 12.42 145 ALA B C 1
ATOM 2595 O O . ALA B 1 170 ? 68.532 22.176 267.873 1.00 12.31 145 ALA B O 1
ATOM 2597 N N A SER B 1 171 ? 67.538 20.209 268.355 0.63 12.04 146 SER B N 1
ATOM 2598 N N B SER B 1 171 ? 67.523 20.226 268.338 0.37 12.10 146 SER B N 1
ATOM 2599 C CA A SER B 1 171 ? 66.201 20.767 268.544 0.63 11.96 146 SER B CA 1
ATOM 2600 C CA B SER B 1 171 ? 66.206 20.832 268.504 0.37 11.96 146 SER B CA 1
ATOM 2601 C C A SER B 1 171 ? 66.169 21.842 269.627 0.63 13.94 146 SER B C 1
ATOM 2602 C C B SER B 1 171 ? 66.154 21.852 269.641 0.37 13.93 146 SER B C 1
ATOM 2603 O O A SER B 1 171 ? 65.382 22.786 269.558 0.63 12.96 146 SER B O 1
ATOM 2604 O O B SER B 1 171 ? 65.330 22.768 269.626 0.37 12.93 146 SER B O 1
ATOM 2609 N N . ASN B 1 172 ? 67.034 21.697 270.624 1.00 12.47 147 ASN B N 1
ATOM 2610 C CA . ASN B 1 172 ? 67.040 22.600 271.769 1.00 11.47 147 ASN B CA 1
ATOM 2611 C C . ASN B 1 172 ? 67.784 23.913 271.533 1.00 11.44 147 ASN B C 1
ATOM 2612 O O . ASN B 1 172 ? 67.869 24.746 272.434 1.00 12.89 147 ASN B O 1
ATOM 2617 N N . LEU B 1 173 ? 68.293 24.113 270.319 1.00 11.56 148 LEU B N 1
ATOM 2618 C CA . LEU B 1 173 ? 69.042 25.333 270.018 1.00 10.93 148 LEU B CA 1
ATOM 2619 C C . LEU B 1 173 ? 68.718 25.851 268.627 1.00 10.50 148 LEU B C 1
ATOM 2620 O O . LEU B 1 173 ? 67.928 25.264 267.901 1.00 10.56 148 LEU B O 1
ATOM 2625 N N . THR B 1 174 ? 69.350 26.953 268.254 1.00 10.93 149 THR B N 1
ATOM 2626 C CA . THR B 1 174 ? 69.248 27.491 266.908 1.00 10.58 149 THR B CA 1
ATOM 2627 C C . THR B 1 174 ? 70.620 27.953 266.462 1.00 11.48 149 THR B C 1
ATOM 2628 O O . THR B 1 174 ? 71.489 28.228 267.303 1.00 11.18 149 THR B O 1
ATOM 2632 N N . GLU B 1 175 ? 70.821 28.064 265.153 1.00 11.49 150 GLU B N 1
ATOM 2633 C CA . GLU B 1 175 ? 72.112 28.541 264.665 1.00 9.62 150 GLU B CA 1
ATOM 2634 C C . GLU B 1 175 ? 72.354 29.977 265.139 1.00 11.44 150 GLU B C 1
ATOM 2635 O O . GLU B 1 175 ? 73.471 30.334 265.514 1.00 12.30 150 GLU B O 1
ATOM 2641 N N A GLN B 1 176 ? 71.314 30.803 265.140 0.63 11.00 151 GLN B N 1
ATOM 2642 N N B GLN B 1 176 ? 71.302 30.788 265.133 0.37 11.05 151 GLN B N 1
ATOM 2643 C CA A GLN B 1 176 ? 71.483 32.175 265.607 0.63 12.63 151 GLN B CA 1
ATOM 2644 C CA B GLN B 1 176 ? 71.397 32.162 265.618 0.37 12.77 151 GLN B CA 1
ATOM 2645 C C A GLN B 1 176 ? 71.959 32.212 267.062 0.63 11.95 151 GLN B C 1
ATOM 2646 C C B GLN B 1 176 ? 71.927 32.216 267.049 0.37 11.99 151 GLN B C 1
ATOM 2647 O O A GLN B 1 176 ? 72.802 33.030 267.423 0.63 13.10 151 GLN B O 1
ATOM 2648 O O B GLN B 1 176 ? 72.772 33.046 267.377 0.37 13.15 151 GLN B O 1
ATOM 2659 N N . LYS B 1 177 ? 71.433 31.317 267.893 1.00 11.11 152 LYS B N 1
ATOM 2660 C CA . LYS B 1 177 ? 71.856 31.269 269.291 1.00 11.02 152 LYS B CA 1
ATOM 2661 C C . LYS B 1 177 ? 73.329 30.890 269.379 1.00 12.42 152 LYS B C 1
ATOM 2662 O O . LYS B 1 177 ? 74.076 31.480 270.159 1.00 12.36 152 LYS B O 1
ATOM 2668 N N . CYS B 1 178 ? 73.744 29.927 268.561 1.00 10.32 153 CYS B N 1
ATOM 2669 C CA . CYS B 1 178 ? 75.157 29.537 268.541 1.00 10.30 153 CYS B CA 1
ATOM 2670 C C . CYS B 1 178 ? 76.046 30.742 268.275 1.00 11.67 153 CYS B C 1
ATOM 2671 O O . CYS B 1 178 ? 77.057 30.962 268.960 1.00 11.58 153 CYS B O 1
ATOM 2674 N N . ILE B 1 179 ? 75.681 31.512 267.258 1.00 10.18 154 ILE B N 1
ATOM 2675 C CA . ILE B 1 179 ? 76.484 32.662 266.890 1.00 9.46 154 ILE B CA 1
ATOM 2676 C C . ILE B 1 179 ? 76.467 33.732 267.991 1.00 12.13 154 ILE B C 1
ATOM 2677 O O . ILE B 1 179 ? 77.498 34.357 268.277 1.00 14.31 154 ILE B O 1
ATOM 2682 N N . GLU B 1 180 ? 75.329 33.904 268.653 1.00 10.49 155 GLU B N 1
ATOM 2683 C CA . GLU B 1 180 ? 75.245 34.825 269.777 1.00 12.92 155 GLU B CA 1
ATOM 2684 C C . GLU B 1 180 ? 76.113 34.386 270.954 1.00 14.43 155 GLU B C 1
ATOM 2685 O O . GLU B 1 180 ? 76.591 35.221 271.714 1.00 15.79 155 GLU B O 1
ATOM 2691 N N . ILE B 1 181 ? 76.300 33.083 271.115 1.00 12.98 156 ILE B N 1
ATOM 2692 C CA . ILE B 1 181 ? 77.184 32.559 272.154 1.00 10.24 156 ILE B CA 1
ATOM 2693 C C . ILE B 1 181 ? 78.652 32.767 271.783 1.00 13.05 156 ILE B C 1
ATOM 2694 O O . ILE B 1 181 ? 79.468 33.222 272.590 1.00 13.44 156 ILE B O 1
ATOM 2699 N N . VAL B 1 182 ? 78.982 32.421 270.544 1.00 10.10 157 VAL B N 1
ATOM 2700 C CA . VAL B 1 182 ? 80.378 32.303 270.155 1.00 9.44 157 VAL B CA 1
ATOM 2701 C C . VAL B 1 182 ? 81.034 33.652 269.869 1.00 13.58 157 VAL B C 1
ATOM 2702 O O . VAL B 1 182 ? 82.133 33.934 270.360 1.00 12.63 157 VAL B O 1
ATOM 2706 N N . PHE B 1 183 ? 80.381 34.500 269.086 1.00 11.79 158 PHE B N 1
ATOM 2707 C CA . PHE B 1 183 ? 81.064 35.701 268.611 1.00 12.69 158 PHE B CA 1
ATOM 2708 C C . PHE B 1 183 ? 81.506 36.676 269.723 1.00 14.04 158 PHE B C 1
ATOM 2709 O O . PHE B 1 183 ? 82.603 37.222 269.639 1.00 13.14 158 PHE B O 1
ATOM 2717 N N . PRO B 1 184 ? 80.688 36.889 270.765 1.00 12.70 159 PRO B N 1
ATOM 2718 C CA . PRO B 1 184 ? 81.177 37.755 271.843 1.00 15.14 159 PRO B CA 1
ATOM 2719 C C . PRO B 1 184 ? 82.400 37.169 272.561 1.00 14.07 159 PRO B C 1
ATOM 2720 O O . PRO B 1 184 ? 83.257 37.919 273.045 1.00 13.66 159 PRO B O 1
ATOM 2724 N N . LEU B 1 185 ? 82.481 35.846 272.637 1.00 11.17 160 LEU B N 1
ATOM 2725 C CA . LEU B 1 185 ? 83.627 35.217 273.287 1.00 11.82 160 LEU B CA 1
ATOM 2726 C C . LEU B 1 185 ? 84.865 35.429 272.429 1.00 13.47 160 LEU B C 1
ATOM 2727 O O . LEU B 1 185 ? 85.927 35.807 272.943 1.00 11.87 160 LEU B O 1
ATOM 2732 N N . TYR B 1 186 ? 84.747 35.172 271.127 1.00 10.77 161 TYR B N 1
ATOM 2733 C CA . TYR B 1 186 ? 85.896 35.363 270.240 1.00 9.41 161 TYR B CA 1
ATOM 2734 C C . TYR B 1 186 ? 86.341 36.818 270.297 1.00 10.66 161 TYR B C 1
ATOM 2735 O O . TYR B 1 186 ? 87.532 37.105 270.327 1.00 11.83 161 TYR B O 1
ATOM 2744 N N . THR B 1 187 ? 85.379 37.735 270.317 1.00 11.84 162 THR B N 1
ATOM 2745 C CA . THR B 1 187 ? 85.697 39.164 270.367 1.00 12.67 162 THR B CA 1
ATOM 2746 C C . THR B 1 187 ? 86.445 39.511 271.660 1.00 12.05 162 THR B C 1
ATOM 2747 O O . THR B 1 187 ? 87.488 40.182 271.622 1.00 13.03 162 THR B O 1
ATOM 2751 N N . THR B 1 188 ? 85.949 39.011 272.789 1.00 12.66 163 THR B N 1
ATOM 2752 C CA . THR B 1 188 ? 86.625 39.182 274.074 1.00 10.50 163 THR B CA 1
ATOM 2753 C C . THR B 1 188 ? 88.043 38.606 274.049 1.00 10.35 163 THR B C 1
ATOM 2754 O O . THR B 1 188 ? 88.977 39.201 274.582 1.00 11.80 163 THR B O 1
ATOM 2758 N N . ALA B 1 189 ? 88.191 37.441 273.430 1.00 11.24 164 ALA B N 1
ATOM 2759 C CA . ALA B 1 189 ? 89.498 36.786 273.357 1.00 10.07 164 ALA B CA 1
ATOM 2760 C C . ALA B 1 189 ? 90.493 37.604 272.530 1.00 10.56 164 ALA B C 1
ATOM 2761 O O . ALA B 1 189 ? 91.678 37.647 272.849 1.00 12.10 164 ALA B O 1
ATOM 2763 N N . LEU B 1 190 ? 90.034 38.246 271.459 1.00 11.09 165 LEU B N 1
ATOM 2764 C CA . LEU B 1 190 ? 90.958 39.061 270.661 1.00 12.21 165 LEU B CA 1
ATOM 2765 C C . LEU B 1 190 ? 91.383 40.293 271.463 1.00 14.55 165 LEU B C 1
ATOM 2766 O O . LEU B 1 190 ? 92.515 40.764 271.338 1.00 14.19 165 LEU B O 1
ATOM 2771 N N A LYS B 1 191 ? 90.474 40.808 272.287 0.56 11.33 166 LYS B N 1
ATOM 2772 N N B LYS B 1 191 ? 90.485 40.815 272.294 0.44 11.35 166 LYS B N 1
ATOM 2773 C CA A LYS B 1 191 ? 90.794 41.942 273.148 0.56 13.73 166 LYS B CA 1
ATOM 2774 C CA B LYS B 1 191 ? 90.831 41.956 273.142 0.44 13.72 166 LYS B CA 1
ATOM 2775 C C A LYS B 1 191 ? 91.831 41.530 274.192 0.56 14.31 166 LYS B C 1
ATOM 2776 C C B LYS B 1 191 ? 91.835 41.542 274.215 0.44 14.30 166 LYS B C 1
ATOM 2777 O O A LYS B 1 191 ? 92.839 42.218 274.388 0.56 13.81 166 LYS B O 1
ATOM 2778 O O B LYS B 1 191 ? 92.820 42.243 274.459 0.44 13.83 166 LYS B O 1
ATOM 2789 N N . ASP B 1 192 ? 91.589 40.395 274.841 1.00 13.08 167 ASP B N 1
ATOM 2790 C CA . ASP B 1 192 ? 92.524 39.849 275.832 1.00 10.24 167 ASP B CA 1
ATOM 2791 C C . ASP B 1 192 ? 93.892 39.551 275.229 1.00 11.33 167 ASP B C 1
ATOM 2792 O O . ASP B 1 192 ? 94.925 39.720 275.887 1.00 12.92 167 ASP B O 1
ATOM 2797 N N . LEU B 1 193 ? 93.897 39.087 273.981 1.00 10.32 168 LEU B N 1
ATOM 2798 C CA . LEU B 1 193 ? 95.150 38.856 273.272 1.00 11.18 168 LEU B CA 1
ATOM 2799 C C . LEU B 1 193 ? 95.983 40.134 273.225 1.00 11.23 168 LEU B C 1
ATOM 2800 O O . LEU B 1 193 ? 97.194 40.115 273.496 1.00 11.55 168 LEU B O 1
ATOM 2805 N N . CYS B 1 194 ? 95.340 41.246 272.893 1.00 12.24 169 CYS B N 1
ATOM 2806 C CA . CYS B 1 194 ? 96.050 42.530 272.841 1.00 13.65 169 CYS B CA 1
ATOM 2807 C C . CYS B 1 194 ? 96.655 42.896 274.191 1.00 13.54 169 CYS B C 1
ATOM 2808 O O . CYS B 1 194 ? 97.798 43.342 274.257 1.00 13.20 169 CYS B O 1
ATOM 2811 N N . THR B 1 195 ? 95.895 42.699 275.264 1.00 13.96 170 THR B N 1
ATOM 2812 C CA . THR B 1 195 ? 96.393 42.963 276.609 1.00 16.37 170 THR B CA 1
ATOM 2813 C C . THR B 1 195 ? 97.676 42.183 276.880 1.00 16.15 170 THR B C 1
ATOM 2814 O O . THR B 1 195 ? 98.680 42.740 277.344 1.00 16.65 170 THR B O 1
ATOM 2818 N N . HIS B 1 196 ? 97.652 40.889 276.579 1.00 14.04 171 HIS B N 1
ATOM 2819 C CA . HIS B 1 196 ? 98.799 40.027 276.859 1.00 13.69 171 HIS B CA 1
ATOM 2820 C C . HIS B 1 196 ? 99.980 40.247 275.917 1.00 18.71 171 HIS B C 1
ATOM 2821 O O . HIS B 1 196 ? 101.108 39.916 276.260 1.00 23.17 171 HIS B O 1
ATOM 2828 N N . LEU B 1 197 ? 99.727 40.805 274.740 1.00 13.99 172 LEU B N 1
ATOM 2829 C CA . LEU B 1 197 ? 100.799 41.169 273.812 1.00 15.40 172 LEU B CA 1
ATOM 2830 C C . LEU B 1 197 ? 101.339 42.575 274.063 1.00 16.54 172 LEU B C 1
ATOM 2831 O O . LEU B 1 197 ? 102.323 42.977 273.436 1.00 19.08 172 LEU B O 1
ATOM 2836 N N . SER B 1 198 ? 100.674 43.309 274.955 1.00 15.78 173 SER B N 1
ATOM 2837 C CA . SER B 1 198 ? 100.974 44.718 275.236 1.00 18.77 173 SER B CA 1
ATOM 2838 C C . SER B 1 198 ? 100.944 45.556 273.972 1.00 17.47 173 SER B C 1
ATOM 2839 O O . SER B 1 198 ? 101.843 46.355 273.711 1.00 19.82 173 SER B O 1
ATOM 2842 N N . ILE B 1 199 ? 99.898 45.356 273.178 1.00 13.90 174 ILE B N 1
ATOM 2843 C CA . ILE B 1 199 ? 99.629 46.191 272.017 1.00 16.00 174 ILE B CA 1
ATOM 2844 C C . ILE B 1 199 ? 98.232 46.792 272.147 1.00 14.50 174 ILE B C 1
ATOM 2845 O O . ILE B 1 199 ? 97.372 46.241 272.835 1.00 15.62 174 ILE B O 1
ATOM 2850 N N . PRO B 1 200 ? 97.999 47.947 271.508 1.00 18.19 175 PRO B N 1
ATOM 2851 C CA . PRO B 1 200 ? 96.686 48.578 271.664 1.00 16.22 175 PRO B CA 1
ATOM 2852 C C . PRO B 1 200 ? 95.568 47.776 271.009 1.00 15.80 175 PRO B C 1
ATOM 2853 O O . PRO B 1 200 ? 95.813 47.010 270.072 1.00 15.26 175 PRO B O 1
ATOM 2857 N N . GLU B 1 201 ? 94.347 47.944 271.502 1.00 16.20 176 GLU B N 1
ATOM 2858 C CA . GLU B 1 201 ? 93.207 47.211 270.960 1.00 18.08 176 GLU B CA 1
ATOM 2859 C C . GLU B 1 201 ? 92.957 47.592 269.501 1.00 16.14 176 GLU B C 1
ATOM 2860 O O . GLU B 1 201 ? 92.396 46.810 268.736 1.00 21.56 176 GLU B O 1
ATOM 2866 N N . SER B 1 202 ? 93.414 48.782 269.120 1.00 17.18 177 SER B N 1
ATOM 2867 C CA . SER B 1 202 ? 93.352 49.246 267.736 1.00 18.03 177 SER B CA 1
ATOM 2868 C C . SER B 1 202 ? 94.158 48.362 266.767 1.00 14.41 177 SER B C 1
ATOM 2869 O O . SER B 1 202 ? 94.003 48.463 265.547 1.00 20.68 177 SER B O 1
ATOM 2872 N N . SER B 1 203 ? 95.008 47.497 267.311 1.00 15.99 178 SER B N 1
ATOM 2873 C CA . SER B 1 203 ? 95.806 46.585 266.498 1.00 15.51 178 SER B CA 1
ATOM 2874 C C . SER B 1 203 ? 94.965 45.546 265.780 1.00 15.33 178 SER B C 1
ATOM 2875 O O . SER B 1 203 ? 95.421 44.955 264.810 1.00 15.24 178 SER B O 1
ATOM 2878 N N . VAL B 1 204 ? 93.756 45.297 266.275 1.00 14.34 179 VAL B N 1
ATOM 2879 C CA . VAL B 1 204 ? 92.907 44.232 265.751 1.00 13.44 179 VAL B CA 1
ATOM 2880 C C . VAL B 1 204 ? 91.769 44.814 264.926 1.00 14.79 179 VAL B C 1
ATOM 2881 O O . VAL B 1 204 ? 91.098 45.747 265.366 1.00 16.49 179 VAL B O 1
ATOM 2885 N N . THR B 1 205 ? 91.562 44.264 263.733 1.00 12.41 180 THR B N 1
ATOM 2886 C CA . THR B 1 205 ? 90.452 44.662 262.870 1.00 10.67 180 THR B CA 1
ATOM 2887 C C . THR B 1 205 ? 89.736 43.429 262.346 1.00 11.50 180 THR B C 1
ATOM 2888 O O . THR B 1 205 ? 90.348 42.593 261.691 1.00 12.66 180 THR B O 1
ATOM 2892 N N . LEU B 1 206 ? 88.449 43.312 262.641 1.00 11.20 181 LEU B N 1
ATOM 2893 C CA . LEU B 1 206 ? 87.641 42.245 262.073 1.00 12.00 181 LEU B CA 1
ATOM 2894 C C . LEU B 1 206 ? 87.482 42.489 260.574 1.00 14.12 181 LEU B C 1
ATOM 2895 O O . LEU B 1 206 ? 87.092 43.577 260.162 1.00 16.57 181 LEU B O 1
ATOM 2900 N N . LEU B 1 207 ? 87.794 41.493 259.751 1.00 12.13 182 LEU B N 1
ATOM 2901 C CA . LEU B 1 207 ? 87.678 41.662 258.307 1.00 13.22 182 LEU B CA 1
ATOM 2902 C C . LEU B 1 207 ? 86.251 41.469 257.831 1.00 17.52 182 LEU B C 1
ATOM 2903 O O . LEU B 1 207 ? 85.514 40.643 258.368 1.00 17.81 182 LEU B O 1
ATOM 2908 N N . ASP B 1 208 ? 85.870 42.238 256.816 1.00 18.79 183 ASP B N 1
ATOM 2909 C CA . ASP B 1 208 ? 84.575 42.042 256.176 1.00 18.03 183 ASP B CA 1
ATOM 2910 C C . ASP B 1 208 ? 84.576 40.691 255.483 1.00 24.22 183 ASP B C 1
ATOM 2911 O O . ASP B 1 208 ? 85.549 40.330 254.812 1.00 21.24 183 ASP B O 1
ATOM 2916 N N . ASP B 1 209 ? 83.492 39.944 255.660 1.00 22.97 184 ASP B N 1
ATOM 2917 C CA . ASP B 1 209 ? 83.321 38.659 254.991 1.00 26.75 184 ASP B CA 1
ATOM 2918 C C . ASP B 1 209 ? 82.389 38.815 253.791 1.00 38.29 184 ASP B C 1
ATOM 2919 O O . ASP B 1 209 ? 81.882 37.833 253.246 1.00 34.65 184 ASP B O 1
#

B-factor: mean 19.78, std 10.63, range [7.23, 90.74]

Organism: NCBI:txid328207

Radius of gyration: 20.32 Å; Cα contacts (8 Å, |Δi|>4): 854; chains: 2; bounding box: 41×49×63 Å

Sequence (352 aa):
EQFQLRRGVLWGKAYSWKITGTTIDKVWSIVGDYVRVDNWVSSSVVKSSSHHVVSGEANQTGCVRRFVCYPASEEGESETVDYSELIHMNAAAHQYMYMMIVGGNITGFSLMKNYVSNISSLSSLPEEDGGGVIFYWSFTAEPASSNLTEQKCIEIVFPLYTTALKDLCTHLSSIPESSVTLLDDEQFQLRGVLWGKAYSWKITGTTIDDKVWSIIVGDYVRVDNWVSSSSVVKSSHHVVSGEEANQTTGCVRRFVCYPASEGESSETVDYSELIHMNAAAHQYMMYMMIVGGNITGFSLMKNYVSNISSLSSLPEEDGGGVIFYWSFTAEPASSNLTEQQKCIEIVFPLYTTALKKDLCTHLSIPESSVTLLDD

Nearest PDB structures (foldseek):
  5e46-assembly1_B  TM=9.987E-01  e=8.782E-35  Davallia tyermanii
  5zch-assembly2_D  TM=8.458E-01  e=4.952E-10  Oryza sativa Japonica Group
  3r6p-assembly1_A  TM=8.706E-01  e=7.351E-10  Arabidopsis thaliana
  5mmq-assembly1_B  TM=8.334E-01  e=7.024E-09  Citrus sinensis
  8ay9-assembly1_A  TM=8.421E-01  e=1.732E-08  Citrus sinensis

Secondary structure (DSSP, 8-state):
--B------EEEEEEEEE-S--HHHHHHHHS-GGGGGGTSTTTEEEEEEEESSTTSTT-EEEEEE--SSTTPPPEEEEEEEEEEEGGGTEEEEEEEEE--TTGGGSEEEEEEEEEEEPPGGGT--EEEEEEEEEE--TT--HHHHHHHHHHHHHHHHHHHHHHHT--GGGEEETT-/--B------EEEEEEEEE-SS-HHHHHHHHT-GGGGGGT-TTTEEEEEEEESSTTSTT-EEEEEEPPSSTTPPPEEEEEEEEEEEGGGTEEEEEEEEE--TTGGGSEEEEEEEEEEEPPGGGT--EEEEEEEEEE--TT--HHHHHHHHHHHHHHHHHHHHHHHT--GGGEEEPB-

InterPro domains:
  IPR023393 START-like domain superfamily [G3DSA:3.30.530.20] (9-184)
  IPR053249 Lachrymatory-factor Synthase [PTHR33789] (18-168)